Protein AF-A0A3A4KI58-F1 (afdb_monomer_lite)

InterPro domains:
  IPR056923 Minor tail protein gp31, C-terminal [PF24243] (227-252)

Structure (mmCIF, N/CA/C/O backbone):
data_AF-A0A3A4KI58-F1
#
_entry.id   AF-A0A3A4KI58-F1
#
loop_
_atom_site.group_PDB
_atom_site.id
_atom_site.type_symbol
_atom_site.label_atom_id
_atom_site.label_alt_id
_atom_site.label_comp_id
_atom_site.label_asym_id
_atom_site.label_entity_id
_atom_site.label_seq_id
_atom_site.pdbx_PDB_ins_code
_atom_site.Cartn_x
_atom_site.Cartn_y
_atom_site.Cartn_z
_atom_site.occupancy
_atom_site.B_iso_or_equiv
_atom_site.auth_seq_id
_atom_site.auth_comp_id
_atom_site.auth_asym_id
_atom_site.auth_atom_id
_atom_site.pdbx_PDB_model_num
ATOM 1 N N . MET A 1 1 ? 49.803 35.111 -156.502 1.00 39.62 1 MET A N 1
ATOM 2 C CA . MET A 1 1 ? 49.013 36.324 -156.813 1.00 39.62 1 MET A CA 1
ATOM 3 C C . MET A 1 1 ? 49.911 37.541 -156.649 1.00 39.62 1 MET A C 1
ATOM 5 O O . MET A 1 1 ? 50.853 37.465 -155.877 1.00 39.62 1 MET A O 1
ATOM 9 N N . ALA A 1 2 ? 49.707 38.564 -157.480 1.00 41.09 2 ALA A N 1
ATOM 10 C CA . ALA A 1 2 ? 50.659 39.630 -157.798 1.00 41.09 2 ALA A CA 1
ATOM 11 C C . ALA A 1 2 ? 51.331 40.288 -156.576 1.00 41.09 2 ALA A C 1
ATOM 13 O O . ALA A 1 2 ? 50.646 40.863 -155.738 1.00 41.09 2 ALA A O 1
ATOM 14 N N . GLY A 1 3 ? 52.672 40.257 -156.526 1.00 46.44 3 GLY A N 1
ATOM 15 C CA . GLY A 1 3 ? 53.450 41.035 -155.559 1.00 46.44 3 GLY A CA 1
ATOM 16 C C . GLY A 1 3 ? 53.067 42.512 -155.635 1.00 46.44 3 GLY A C 1
ATOM 17 O O . GLY A 1 3 ? 53.017 43.095 -156.725 1.00 46.44 3 GLY A O 1
ATOM 18 N N . VAL A 1 4 ? 52.728 43.079 -154.484 1.00 48.94 4 VAL A N 1
ATOM 19 C CA . VAL A 1 4 ? 52.300 44.469 -154.342 1.00 48.94 4 VAL A CA 1
ATOM 20 C C . VAL A 1 4 ? 53.468 45.361 -154.787 1.00 48.94 4 VAL A C 1
ATOM 22 O O . VAL A 1 4 ? 54.611 45.160 -154.379 1.00 48.94 4 VAL A O 1
ATOM 25 N N . ARG A 1 5 ? 53.199 46.252 -155.746 1.00 51.31 5 ARG A N 1
ATOM 26 C CA . ARG A 1 5 ? 54.166 47.169 -156.372 1.00 51.31 5 ARG A CA 1
ATOM 27 C C . ARG A 1 5 ? 54.747 48.080 -155.278 1.00 51.31 5 ARG A C 1
ATOM 29 O O . ARG A 1 5 ? 53.964 48.610 -154.500 1.00 51.31 5 ARG A O 1
ATOM 36 N N . GLY A 1 6 ? 56.072 48.232 -155.209 1.00 56.66 6 GLY A N 1
ATOM 37 C CA . GLY A 1 6 ? 56.708 49.146 -154.252 1.00 56.66 6 GLY A CA 1
ATOM 38 C C . GLY A 1 6 ? 56.238 50.591 -154.448 1.00 56.66 6 GLY A C 1
ATOM 39 O O . GLY A 1 6 ? 55.857 50.968 -155.562 1.00 56.66 6 GLY A O 1
ATOM 40 N N . ASP A 1 7 ? 56.250 51.372 -153.365 1.00 55.91 7 ASP A N 1
ATOM 41 C CA . ASP A 1 7 ? 55.816 52.773 -153.340 1.00 55.91 7 ASP A CA 1
ATOM 42 C C . ASP A 1 7 ? 56.498 53.606 -154.446 1.00 55.91 7 ASP A C 1
ATOM 44 O O . ASP A 1 7 ? 57.683 53.430 -154.751 1.00 55.91 7 ASP A O 1
ATOM 48 N N . ILE A 1 8 ? 55.737 54.512 -155.072 1.00 53.19 8 ILE A N 1
ATOM 49 C CA . ILE A 1 8 ? 56.243 55.435 -156.100 1.00 53.19 8 ILE A CA 1
ATOM 50 C C . ILE A 1 8 ? 57.009 56.560 -155.398 1.00 53.19 8 ILE A C 1
ATOM 52 O O . ILE A 1 8 ? 56.419 57.357 -154.667 1.00 53.19 8 ILE A O 1
ATOM 56 N N . GLY A 1 9 ? 58.322 56.642 -155.632 1.00 56.16 9 GLY A N 1
ATOM 57 C CA . GLY A 1 9 ? 59.137 57.768 -155.175 1.00 56.16 9 GLY A CA 1
ATOM 58 C C . GLY A 1 9 ? 58.855 59.050 -155.980 1.00 56.16 9 GLY A C 1
ATOM 59 O O . GLY A 1 9 ? 58.365 58.978 -157.108 1.00 56.16 9 GLY A O 1
ATOM 60 N N . PRO A 1 10 ? 59.220 60.244 -155.475 1.00 52.09 10 PRO A N 1
ATOM 61 C CA . PRO A 1 10 ? 58.874 61.538 -156.086 1.00 52.09 10 PRO A CA 1
ATOM 62 C C . PRO A 1 10 ? 59.438 61.774 -157.503 1.00 52.09 10 PRO A C 1
ATOM 64 O O . PRO A 1 10 ? 59.060 62.744 -158.152 1.00 52.09 10 PRO A O 1
ATOM 67 N N . LYS A 1 11 ? 60.332 60.903 -157.994 1.00 57.41 11 LYS A N 1
ATOM 68 C CA . LYS A 1 11 ? 60.907 60.938 -159.351 1.00 57.41 11 LYS A CA 1
ATOM 69 C C . LYS A 1 11 ? 60.304 59.912 -160.324 1.00 57.41 11 LYS A C 1
ATOM 71 O O . LYS A 1 11 ? 60.752 59.845 -161.460 1.00 57.41 11 LYS A O 1
ATOM 76 N N . GLY A 1 12 ? 59.298 59.134 -159.916 1.00 59.44 12 GLY A N 1
ATOM 77 C CA . GLY A 1 12 ? 58.629 58.163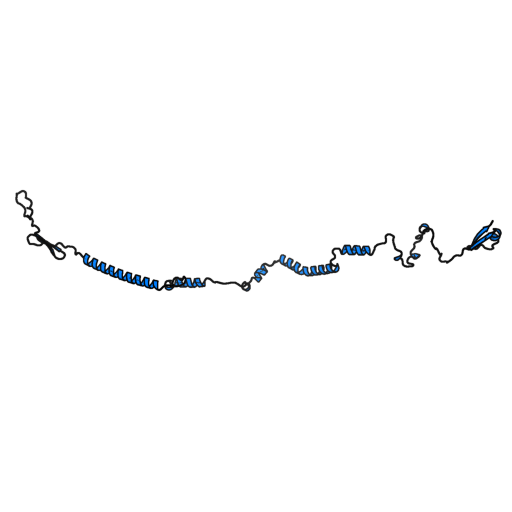 -160.792 1.00 59.44 12 GLY A CA 1
ATOM 78 C C . GLY A 1 12 ? 59.302 56.789 -160.900 1.00 59.44 12 GLY A C 1
ATOM 79 O O . GLY A 1 12 ? 58.735 55.902 -161.533 1.00 59.44 12 GLY A O 1
ATOM 80 N N . ASP A 1 13 ? 60.441 56.565 -160.240 1.00 54.12 13 ASP A N 1
ATOM 81 C CA . ASP A 1 13 ? 61.020 55.226 -160.104 1.00 54.12 13 ASP A CA 1
ATOM 82 C C . ASP A 1 13 ? 60.219 54.421 -159.064 1.00 54.12 13 ASP A C 1
ATOM 84 O O . ASP A 1 13 ? 60.075 54.829 -157.907 1.00 54.12 13 ASP A O 1
ATOM 88 N N . THR A 1 14 ? 59.670 53.273 -159.468 1.00 56.78 14 THR A N 1
ATOM 89 C CA . THR A 1 14 ? 59.063 52.301 -158.544 1.00 56.78 14 THR A CA 1
ATOM 90 C C . THR A 1 14 ? 60.150 51.532 -157.800 1.00 56.78 14 THR A C 1
ATOM 92 O O . THR A 1 14 ? 61.031 50.954 -158.440 1.00 56.78 14 THR A O 1
ATOM 95 N N . GLY A 1 15 ? 60.059 51.467 -156.467 1.00 53.91 15 GLY A N 1
ATOM 96 C CA . GLY A 1 15 ? 60.921 50.601 -155.656 1.00 53.91 15 GLY A CA 1
ATOM 97 C C . GLY A 1 15 ? 60.783 49.111 -156.028 1.00 53.91 15 GLY A C 1
ATOM 98 O O . GLY A 1 15 ? 59.766 48.713 -156.612 1.00 53.91 15 GLY A O 1
ATOM 99 N N . PRO A 1 16 ? 61.786 48.267 -155.715 1.00 60.09 16 PRO A N 1
ATOM 100 C CA . PRO A 1 16 ? 61.754 46.844 -156.048 1.00 60.09 16 PRO A CA 1
ATOM 101 C C . PRO A 1 16 ? 60.511 46.153 -155.462 1.00 60.09 16 PRO A C 1
ATOM 103 O O . PRO A 1 16 ? 60.064 46.451 -154.357 1.00 60.09 16 PRO A O 1
ATOM 106 N N . LYS A 1 17 ? 59.927 45.232 -156.234 1.00 61.28 17 LYS A N 1
ATOM 107 C CA . LYS A 1 17 ? 58.720 44.471 -155.875 1.00 61.28 17 LYS A CA 1
ATOM 108 C C . LYS A 1 17 ? 59.053 43.477 -154.751 1.00 61.28 17 LYS A C 1
ATOM 110 O O . LYS A 1 17 ? 60.011 42.730 -154.897 1.00 61.28 17 LYS A O 1
ATOM 115 N N . GLY A 1 18 ? 58.281 43.452 -153.661 1.00 60.34 18 GLY A N 1
ATOM 116 C CA . GLY A 1 18 ? 58.505 42.517 -152.547 1.00 60.34 18 GLY A CA 1
ATOM 117 C C . GLY A 1 18 ? 58.159 41.066 -152.909 1.00 60.34 18 GLY A C 1
ATOM 118 O O . GLY A 1 18 ? 57.134 40.811 -153.553 1.00 60.34 18 GLY A O 1
ATOM 119 N N . ASP A 1 19 ? 58.996 40.113 -152.496 1.00 66.06 19 ASP A N 1
ATOM 120 C CA . ASP A 1 19 ? 58.801 38.689 -152.785 1.00 66.06 19 ASP A CA 1
ATOM 121 C C . ASP A 1 19 ? 57.617 38.092 -151.992 1.00 66.06 19 ASP A C 1
ATOM 123 O O . ASP A 1 19 ? 57.413 38.390 -150.817 1.00 66.06 19 ASP A O 1
ATOM 127 N N . SER A 1 20 ? 56.800 37.243 -152.629 1.00 71.44 20 SER A N 1
ATOM 128 C CA . SER A 1 20 ? 55.590 36.642 -152.030 1.00 71.44 20 SER A CA 1
ATOM 129 C C . SER A 1 20 ? 55.826 35.189 -151.597 1.00 71.44 20 SER A C 1
ATOM 131 O O . SER A 1 20 ? 56.460 34.431 -152.330 1.00 71.44 20 SER A O 1
ATOM 133 N N . VAL A 1 21 ? 55.261 34.765 -150.459 1.00 75.69 21 VAL A N 1
ATOM 134 C CA . VAL A 1 21 ? 55.294 33.358 -150.007 1.00 75.69 21 VAL A CA 1
ATOM 135 C C . VAL A 1 21 ? 54.574 32.454 -151.014 1.00 75.69 21 VAL A C 1
ATOM 137 O O . VAL A 1 21 ? 53.413 32.688 -151.351 1.00 75.69 21 VAL A O 1
ATOM 140 N N . THR A 1 22 ? 55.262 31.420 -151.495 1.00 81.19 22 THR A N 1
ATOM 141 C CA . THR A 1 22 ? 54.803 30.463 -152.511 1.00 81.19 22 THR A CA 1
ATOM 142 C C . THR A 1 22 ? 54.434 29.084 -151.956 1.00 81.19 22 THR A C 1
ATOM 144 O O . THR A 1 22 ? 53.725 28.353 -152.644 1.00 81.19 22 THR A O 1
ATOM 147 N N . ALA A 1 23 ? 54.841 28.721 -150.732 1.00 81.44 23 ALA A N 1
ATOM 148 C CA . ALA A 1 23 ? 54.400 27.491 -150.058 1.00 81.44 23 ALA A CA 1
ATOM 149 C C . ALA A 1 23 ? 54.492 27.600 -148.526 1.00 81.44 23 ALA A C 1
ATOM 151 O O . ALA A 1 23 ? 55.309 28.355 -148.005 1.00 81.44 23 ALA A O 1
ATOM 152 N N . ALA A 1 24 ? 53.681 26.817 -147.809 1.00 84.31 24 ALA A N 1
ATOM 153 C CA . ALA A 1 24 ? 53.775 26.620 -146.363 1.00 84.31 24 ALA A CA 1
ATOM 154 C C . ALA A 1 24 ? 53.682 25.122 -146.050 1.00 84.31 24 ALA A C 1
ATOM 156 O O . ALA A 1 24 ? 52.749 24.457 -146.506 1.00 84.31 24 ALA A O 1
ATOM 157 N N . ARG A 1 25 ? 54.632 24.581 -145.282 1.00 84.31 25 ARG A N 1
ATOM 158 C CA . ARG A 1 25 ? 54.660 23.160 -144.899 1.00 84.31 25 ARG A CA 1
ATOM 159 C C . ARG A 1 25 ? 55.102 22.982 -143.456 1.00 84.31 25 ARG A C 1
ATOM 161 O O . ARG A 1 25 ? 55.938 23.728 -142.954 1.00 84.31 25 ARG A O 1
ATOM 168 N N . ARG A 1 26 ? 54.578 21.950 -142.799 1.00 79.94 26 ARG A N 1
ATOM 169 C CA . ARG A 1 26 ? 55.084 21.515 -141.496 1.00 79.94 26 ARG A CA 1
ATOM 170 C C . ARG A 1 26 ? 56.251 20.551 -141.701 1.00 79.94 26 ARG A C 1
ATOM 172 O O . ARG A 1 26 ? 56.125 19.602 -142.469 1.00 79.94 26 ARG A O 1
ATOM 179 N N . ASN A 1 27 ? 57.356 20.791 -141.005 1.00 72.75 27 ASN A N 1
ATOM 180 C CA . ASN A 1 27 ? 58.529 19.927 -140.975 1.00 72.75 27 ASN A CA 1
ATOM 181 C C . ASN A 1 27 ? 58.912 19.663 -139.511 1.00 72.75 27 ASN A C 1
ATOM 183 O O . ASN A 1 27 ? 59.524 20.503 -138.847 1.00 72.75 27 ASN A O 1
ATOM 187 N N . GLY A 1 28 ? 58.463 18.520 -138.987 1.00 78.00 28 GLY A N 1
ATOM 188 C CA . GLY A 1 28 ? 58.617 18.161 -137.577 1.00 78.00 28 GLY A CA 1
ATOM 189 C C . GLY A 1 28 ? 57.972 19.180 -136.628 1.00 78.00 28 GLY A C 1
ATOM 190 O O . GLY A 1 28 ? 56.776 19.486 -136.725 1.00 78.00 28 GLY A O 1
ATOM 191 N N . SER A 1 29 ? 58.784 19.709 -135.713 1.00 77.12 29 SER A N 1
ATOM 192 C CA . SER A 1 29 ? 58.416 20.748 -134.745 1.00 77.12 29 SER A CA 1
ATOM 193 C C . SER A 1 29 ? 58.403 22.160 -135.335 1.00 77.12 29 SER A C 1
ATOM 195 O O . SER A 1 29 ? 58.214 23.118 -134.599 1.00 77.12 29 SER A O 1
ATOM 197 N N . THR A 1 30 ? 58.574 22.329 -136.648 1.00 80.38 30 THR A N 1
ATOM 198 C CA . THR A 1 30 ? 58.612 23.657 -137.272 1.00 80.38 30 THR A CA 1
ATOM 199 C C . THR A 1 30 ? 57.598 23.802 -138.400 1.00 80.38 30 THR A C 1
ATOM 201 O O . THR A 1 30 ? 57.203 22.828 -139.049 1.00 80.38 30 THR A O 1
ATOM 204 N N . LEU A 1 31 ? 57.169 25.036 -138.641 1.00 84.88 31 LEU A N 1
ATOM 205 C CA . LEU A 1 31 ? 56.444 25.436 -139.838 1.00 84.88 31 LEU A CA 1
ATOM 206 C C . LEU A 1 31 ? 57.389 26.261 -140.720 1.00 84.88 31 LEU A C 1
ATOM 208 O O . LEU A 1 31 ? 57.968 27.244 -140.261 1.00 84.88 31 LEU A O 1
ATOM 212 N N . VAL A 1 32 ? 57.554 25.860 -141.978 1.00 87.75 32 VAL A N 1
ATOM 213 C CA . VAL A 1 32 ? 58.447 26.513 -142.944 1.00 87.75 32 VAL A CA 1
ATOM 214 C C . VAL A 1 32 ? 57.616 27.143 -144.052 1.00 87.75 32 VAL A C 1
ATOM 216 O O . VAL A 1 32 ? 56.716 26.497 -144.597 1.00 87.75 32 VAL A O 1
ATOM 219 N N . PHE A 1 33 ? 57.939 28.387 -144.398 1.00 86.44 33 PHE A N 1
ATOM 220 C CA . PHE A 1 33 ? 57.348 29.117 -145.515 1.00 86.44 33 PHE A CA 1
ATOM 221 C C . PHE A 1 33 ? 58.403 29.327 -146.602 1.00 86.44 33 PHE A C 1
ATOM 223 O O . PHE A 1 33 ? 59.521 29.716 -146.287 1.00 86.44 33 PHE A O 1
ATOM 230 N N . THR A 1 34 ? 58.065 29.102 -147.867 1.00 83.75 34 THR A N 1
ATOM 231 C CA . THR A 1 34 ? 58.988 29.269 -149.004 1.00 83.75 34 THR A CA 1
ATOM 232 C C . THR A 1 34 ? 58.650 30.546 -149.762 1.00 83.75 34 THR A C 1
ATOM 234 O O . THR A 1 34 ? 57.476 30.802 -150.018 1.00 83.75 34 THR A O 1
ATOM 237 N N . VAL A 1 35 ? 59.654 31.332 -150.155 1.00 84.19 35 VAL A N 1
ATOM 238 C CA . VAL A 1 35 ? 59.531 32.556 -150.965 1.00 84.19 35 VAL A CA 1
ATOM 239 C C . VAL A 1 35 ? 60.567 32.500 -152.093 1.00 84.19 35 VAL A C 1
ATOM 241 O O . VAL A 1 35 ? 61.729 32.208 -151.837 1.00 84.19 35 VAL A O 1
ATOM 244 N N . ALA A 1 36 ? 60.163 32.747 -153.346 1.00 76.06 36 ALA A N 1
ATOM 245 C CA . ALA A 1 36 ? 61.059 32.745 -154.520 1.00 76.06 36 ALA A CA 1
ATOM 246 C C . ALA A 1 36 ? 62.003 31.516 -154.598 1.00 76.06 36 ALA A C 1
ATOM 248 O O . ALA A 1 36 ? 63.187 31.636 -154.896 1.00 76.06 36 ALA A O 1
ATOM 249 N N . ALA A 1 37 ? 61.458 30.327 -154.307 1.00 76.38 37 ALA A N 1
ATOM 250 C CA . ALA A 1 37 ? 62.164 29.038 -154.240 1.00 76.38 37 ALA A CA 1
ATOM 251 C C . ALA A 1 37 ? 63.211 28.892 -153.113 1.00 76.38 37 ALA A C 1
ATOM 253 O O . ALA A 1 37 ? 63.946 27.906 -153.094 1.00 76.38 37 ALA A O 1
ATOM 254 N N . THR A 1 38 ? 63.227 29.808 -152.142 1.00 79.94 38 THR A N 1
ATOM 255 C CA . THR A 1 38 ? 64.081 29.740 -150.949 1.00 79.94 38 THR A CA 1
ATOM 256 C C . THR A 1 38 ? 63.218 29.610 -149.695 1.00 79.94 38 THR A C 1
ATOM 258 O O . THR A 1 38 ? 62.222 30.318 -149.542 1.00 79.94 38 THR A O 1
ATOM 261 N N . ASP A 1 39 ? 63.564 28.696 -148.791 1.00 85.12 39 ASP A N 1
ATOM 262 C CA . ASP A 1 39 ? 62.848 28.546 -147.522 1.00 85.12 39 ASP A CA 1
ATOM 263 C C . ASP A 1 39 ? 63.225 29.678 -146.554 1.00 85.12 39 ASP A C 1
ATOM 265 O O . ASP A 1 39 ? 64.403 29.965 -146.337 1.00 85.12 39 ASP A O 1
ATOM 269 N N . LEU A 1 40 ? 62.214 30.316 -145.963 1.00 84.19 40 LEU A N 1
ATOM 270 C CA . LEU A 1 40 ? 62.383 31.238 -144.846 1.00 84.19 40 LEU A CA 1
ATOM 271 C C . LEU A 1 40 ? 62.778 30.468 -143.585 1.00 84.19 40 LEU A C 1
ATOM 273 O O . LEU A 1 40 ? 62.547 29.262 -143.469 1.00 84.19 40 LEU A O 1
ATOM 277 N N . THR A 1 41 ? 63.328 31.189 -142.608 1.00 87.00 41 THR A N 1
ATOM 278 C CA . THR A 1 41 ? 63.673 30.622 -141.303 1.00 87.00 41 THR A CA 1
ATOM 279 C C . THR A 1 41 ? 62.462 29.910 -140.690 1.00 87.00 41 THR A C 1
ATOM 281 O O . THR A 1 41 ? 61.432 30.559 -140.480 1.00 87.00 41 THR A O 1
ATOM 284 N N . PRO A 1 42 ? 62.570 28.598 -140.409 1.00 83.31 42 PRO A N 1
ATOM 285 C CA . PRO A 1 42 ? 61.492 27.819 -139.819 1.00 83.31 42 PRO A CA 1
ATOM 286 C C . PRO A 1 42 ? 60.987 28.442 -138.518 1.00 83.31 42 PRO A C 1
ATOM 288 O O . PRO A 1 42 ? 61.775 28.794 -137.640 1.00 83.31 42 PRO A O 1
ATOM 291 N N . ILE A 1 43 ? 59.669 28.542 -138.372 1.00 80.50 43 ILE A N 1
ATOM 292 C CA . ILE A 1 43 ? 59.037 28.958 -137.121 1.00 80.50 43 ILE A CA 1
ATOM 293 C C . ILE A 1 43 ? 58.852 27.708 -136.266 1.00 80.50 43 ILE A C 1
ATOM 295 O O . ILE A 1 43 ? 58.117 26.801 -136.662 1.00 80.50 43 ILE A O 1
ATOM 299 N N . SER A 1 44 ? 59.494 27.647 -135.098 1.00 78.88 44 SER A N 1
ATOM 300 C CA . SER A 1 44 ? 59.222 26.583 -134.126 1.00 78.88 44 SER A CA 1
ATOM 301 C C . SER A 1 44 ? 57.772 26.640 -133.666 1.00 78.88 44 SER A C 1
ATOM 303 O O . SER A 1 44 ? 57.301 27.652 -133.149 1.00 78.88 44 SER A O 1
ATOM 305 N N . LEU A 1 45 ? 57.075 25.526 -133.839 1.00 66.75 45 LEU A N 1
ATOM 306 C CA . LEU A 1 45 ? 55.802 25.254 -133.202 1.00 66.75 45 LEU A CA 1
ATOM 307 C C . LEU A 1 45 ? 56.097 24.601 -131.848 1.00 66.75 45 LEU A C 1
ATOM 309 O O . LEU A 1 45 ? 56.952 23.713 -131.791 1.00 66.75 45 LEU A O 1
ATOM 313 N N . PRO A 1 46 ? 55.409 24.994 -130.765 1.00 67.38 46 PRO A N 1
ATOM 314 C CA . PRO A 1 46 ? 55.538 24.281 -129.505 1.00 67.38 46 PRO A CA 1
ATOM 315 C C . PRO A 1 46 ? 55.178 22.803 -129.717 1.00 67.38 46 PRO A C 1
ATOM 317 O O . PRO A 1 46 ? 54.182 22.478 -130.374 1.00 67.38 46 PRO A O 1
ATOM 320 N N . GLU A 1 47 ? 56.023 21.912 -129.200 1.00 65.38 47 GLU A N 1
ATOM 321 C CA . GLU A 1 47 ? 55.765 20.477 -129.179 1.00 65.38 47 GLU A CA 1
ATOM 322 C C . GLU A 1 47 ? 54.470 20.232 -128.399 1.00 65.38 47 GLU A C 1
ATOM 324 O O . GLU A 1 47 ? 54.269 20.753 -127.302 1.00 65.38 47 GLU A O 1
ATOM 329 N N . VAL A 1 48 ? 53.523 19.514 -129.002 1.00 60.16 48 VAL A N 1
ATOM 330 C CA . VAL A 1 48 ? 52.231 19.251 -128.367 1.00 60.16 48 VAL A CA 1
ATOM 331 C C . VAL A 1 48 ? 52.409 18.059 -127.418 1.00 60.16 48 VAL A C 1
ATOM 333 O O . VAL A 1 48 ? 51.976 16.951 -127.722 1.00 60.16 48 VAL A O 1
ATOM 336 N N . ASP A 1 49 ? 53.044 18.288 -126.265 1.00 59.00 49 ASP A N 1
ATOM 337 C CA . ASP A 1 49 ? 53.276 17.303 -125.184 1.00 59.00 49 ASP A CA 1
ATOM 338 C C . ASP A 1 49 ? 51.979 16.710 -124.580 1.00 59.00 49 ASP A C 1
ATOM 340 O O . ASP A 1 49 ? 51.998 15.801 -123.745 1.00 59.00 49 ASP A O 1
ATOM 344 N N . SER A 1 50 ? 50.807 17.196 -124.996 1.00 61.81 50 SER A N 1
ATOM 345 C CA . SER A 1 50 ? 49.527 16.871 -124.365 1.00 61.81 50 SER A CA 1
ATOM 346 C C . SER A 1 50 ? 49.039 15.440 -124.614 1.00 61.81 50 SER A C 1
ATOM 348 O O . SER A 1 50 ? 48.341 14.895 -123.765 1.00 61.81 50 SER A O 1
ATOM 350 N N . LEU A 1 51 ? 49.412 14.775 -125.714 1.00 65.00 51 LEU A N 1
ATOM 351 C CA . LEU A 1 51 ? 48.943 13.404 -125.985 1.00 65.00 51 LEU A CA 1
ATOM 352 C C . LEU A 1 51 ? 49.654 12.339 -125.135 1.00 65.00 51 LEU A C 1
ATOM 354 O O . LEU A 1 51 ? 49.041 11.326 -124.797 1.00 65.00 51 LEU A O 1
ATOM 358 N N . ALA A 1 52 ? 50.927 12.549 -124.792 1.00 69.25 52 ALA A N 1
ATOM 359 C CA . ALA A 1 52 ? 51.660 11.662 -123.890 1.00 69.25 52 ALA A CA 1
ATOM 360 C C . ALA A 1 52 ? 51.224 11.887 -122.434 1.00 69.25 52 ALA A C 1
ATOM 362 O O . ALA A 1 52 ? 50.836 10.931 -121.765 1.00 69.25 52 ALA A O 1
ATOM 363 N N . GLY A 1 53 ? 51.143 13.151 -121.998 1.00 74.00 53 GLY A N 1
ATOM 364 C CA . GLY A 1 53 ? 50.715 13.492 -120.637 1.00 74.00 53 GLY A CA 1
ATOM 365 C C . GLY A 1 53 ? 49.294 13.025 -120.300 1.00 74.00 53 GLY A C 1
ATOM 366 O O . GLY A 1 53 ? 49.060 12.489 -119.219 1.00 74.00 53 GLY A O 1
ATOM 367 N N . TRP A 1 54 ? 48.342 13.137 -121.235 1.00 77.56 54 TRP A N 1
ATOM 368 C CA . TRP A 1 54 ? 46.984 12.615 -121.022 1.00 77.56 54 TRP A CA 1
ATOM 369 C C . TRP A 1 54 ? 46.945 11.090 -120.900 1.00 77.56 54 TRP A C 1
ATOM 371 O O . TRP A 1 54 ? 46.145 10.557 -120.128 1.00 77.56 54 TRP A O 1
ATOM 381 N N . ARG A 1 55 ? 47.812 10.379 -121.632 1.00 80.31 55 ARG A N 1
ATOM 382 C CA . ARG A 1 55 ? 47.909 8.918 -121.552 1.00 80.31 55 ARG A CA 1
ATOM 383 C C . ARG A 1 55 ? 48.455 8.481 -120.196 1.00 80.31 55 ARG A C 1
ATOM 385 O O . ARG A 1 55 ? 47.861 7.613 -119.562 1.00 80.31 55 ARG A O 1
ATOM 392 N N . ASP A 1 56 ? 49.514 9.130 -119.723 1.00 85.75 56 ASP A N 1
ATOM 393 C CA . ASP A 1 56 ? 50.114 8.840 -118.417 1.00 85.75 56 ASP A CA 1
ATOM 394 C C . ASP A 1 56 ? 49.146 9.164 -117.272 1.00 85.75 56 ASP A C 1
ATOM 396 O O . ASP A 1 56 ? 49.004 8.393 -116.318 1.00 85.75 56 ASP A O 1
ATOM 400 N N . GLN A 1 57 ? 48.402 10.265 -117.393 1.00 84.69 57 GLN A N 1
ATOM 401 C CA . GLN A 1 57 ? 47.393 10.640 -116.409 1.00 84.69 57 GLN A CA 1
ATOM 402 C C . GLN A 1 57 ? 46.223 9.646 -116.371 1.00 84.69 57 GLN A C 1
ATOM 404 O O . GLN A 1 57 ? 45.797 9.259 -115.281 1.00 84.69 57 GLN A O 1
ATOM 409 N N . ALA A 1 58 ? 45.756 9.157 -117.524 1.00 85.19 58 ALA A N 1
ATOM 410 C CA . ALA A 1 58 ? 44.742 8.104 -117.583 1.00 85.19 58 ALA A CA 1
ATOM 411 C C . ALA A 1 58 ? 45.236 6.791 -116.941 1.00 85.19 58 ALA A C 1
ATOM 413 O O . ALA A 1 58 ? 44.497 6.159 -116.178 1.00 85.19 58 ALA A O 1
ATOM 414 N N . GLN A 1 59 ? 46.498 6.414 -117.177 1.00 89.56 59 GLN A N 1
ATOM 415 C CA . GLN A 1 59 ? 47.114 5.224 -116.581 1.00 89.56 59 GLN A CA 1
ATOM 416 C C . GLN A 1 59 ? 47.226 5.341 -115.049 1.00 89.56 59 GLN A C 1
ATOM 418 O O . GLN A 1 59 ? 46.922 4.391 -114.314 1.00 89.56 59 GLN A O 1
ATOM 423 N N . ASN A 1 60 ? 47.604 6.522 -114.550 1.00 89.50 60 ASN A N 1
ATOM 424 C CA . ASN A 1 60 ? 47.654 6.819 -113.118 1.00 89.50 60 ASN A CA 1
ATOM 425 C C . ASN A 1 60 ? 46.264 6.763 -112.474 1.00 89.50 60 ASN A C 1
ATOM 427 O O . ASN A 1 60 ? 46.101 6.150 -111.416 1.00 89.50 60 ASN A O 1
ATOM 431 N N . SER A 1 61 ? 45.247 7.338 -113.120 1.00 89.31 61 SER A N 1
ATOM 432 C CA . SER A 1 61 ? 43.863 7.272 -112.638 1.00 89.31 61 SER A CA 1
ATOM 433 C C . SER A 1 61 ? 43.345 5.832 -112.561 1.00 89.31 61 SER A C 1
ATOM 435 O O . SER A 1 61 ? 42.754 5.461 -111.546 1.00 89.31 61 SER A O 1
ATOM 437 N N . ALA A 1 62 ? 43.620 4.997 -113.569 1.00 89.44 62 ALA A N 1
ATOM 438 C CA . ALA A 1 62 ? 43.245 3.580 -113.553 1.00 89.44 62 ALA A CA 1
ATOM 439 C C . ALA A 1 62 ? 43.949 2.804 -112.423 1.00 89.44 62 ALA A C 1
ATOM 441 O O . ALA A 1 62 ? 43.319 2.021 -111.708 1.00 89.44 62 ALA A O 1
ATOM 442 N N . THR A 1 63 ? 45.239 3.073 -112.207 1.00 93.31 63 THR A N 1
ATOM 443 C CA . THR A 1 63 ? 46.025 2.451 -111.129 1.00 93.31 63 THR A CA 1
ATOM 444 C C . THR A 1 63 ? 45.495 2.837 -109.746 1.00 93.31 63 THR A C 1
ATOM 446 O O . THR A 1 63 ? 45.376 1.985 -108.861 1.00 93.31 63 THR A O 1
ATOM 449 N N . ASN A 1 64 ? 45.140 4.108 -109.551 1.00 88.62 64 ASN A N 1
ATOM 450 C CA . ASN A 1 64 ? 44.570 4.588 -108.293 1.00 88.62 64 ASN A CA 1
ATOM 451 C C . ASN A 1 64 ? 43.184 3.985 -108.036 1.00 88.62 64 ASN A C 1
ATOM 453 O O . ASN A 1 64 ? 42.930 3.521 -106.926 1.00 88.62 64 ASN A O 1
ATOM 457 N N . ALA A 1 65 ? 42.330 3.897 -109.060 1.00 88.94 65 ALA A N 1
ATOM 458 C CA . ALA A 1 65 ? 41.025 3.248 -108.946 1.00 88.94 65 ALA A CA 1
ATOM 459 C C . ALA A 1 65 ? 41.145 1.766 -108.538 1.00 88.94 65 ALA A C 1
ATOM 461 O O . ALA A 1 65 ? 40.410 1.308 -107.663 1.00 88.94 65 ALA A O 1
ATOM 462 N N . ALA A 1 66 ? 42.112 1.030 -109.098 1.00 89.62 66 ALA A N 1
ATOM 463 C CA . ALA A 1 66 ? 42.363 -0.368 -108.736 1.00 89.62 66 ALA A CA 1
ATOM 464 C C . ALA A 1 66 ? 42.838 -0.535 -107.277 1.00 89.62 66 ALA A C 1
ATOM 466 O O . ALA A 1 66 ? 42.394 -1.451 -106.575 1.00 89.62 66 ALA A O 1
ATOM 467 N N . LYS A 1 67 ? 43.702 0.370 -106.791 1.00 86.00 67 LYS A N 1
ATOM 468 C CA . LYS A 1 67 ? 44.117 0.399 -105.377 1.00 86.00 67 LYS A CA 1
ATOM 469 C C . LYS A 1 67 ? 42.931 0.687 -104.460 1.00 86.00 67 LYS A C 1
ATOM 471 O O . LYS A 1 67 ? 42.695 -0.080 -103.531 1.00 86.00 67 LYS A O 1
ATOM 476 N N . SER A 1 68 ? 42.134 1.710 -104.771 1.00 84.19 68 SER A N 1
ATOM 477 C CA . SER A 1 68 ? 40.936 2.045 -103.994 1.00 84.19 68 SER A CA 1
ATOM 478 C C . SER A 1 68 ? 39.921 0.902 -103.955 1.00 84.19 68 SER A C 1
ATOM 480 O O . SER A 1 68 ? 39.363 0.631 -102.897 1.00 84.19 68 SER A O 1
ATOM 482 N N . ALA A 1 69 ? 39.718 0.181 -105.062 1.00 82.50 69 ALA A N 1
ATOM 483 C CA . ALA A 1 69 ? 38.851 -0.998 -105.089 1.00 82.50 69 ALA A CA 1
ATOM 484 C C . ALA A 1 69 ? 39.387 -2.136 -104.200 1.00 82.50 69 ALA A C 1
ATOM 486 O O . ALA A 1 69 ? 38.623 -2.783 -103.483 1.00 82.50 69 ALA A O 1
ATOM 487 N N . THR A 1 70 ? 40.706 -2.351 -104.199 1.00 84.06 70 THR A N 1
ATOM 488 C CA . THR A 1 70 ? 41.363 -3.347 -103.338 1.00 84.06 70 THR A CA 1
ATOM 489 C C . THR A 1 70 ? 41.220 -2.989 -101.859 1.00 84.06 70 THR A C 1
ATOM 491 O O . THR A 1 70 ? 40.912 -3.854 -101.039 1.00 84.06 70 THR A O 1
ATOM 494 N N . ASP A 1 71 ? 41.406 -1.718 -101.508 1.00 75.75 71 ASP A N 1
ATOM 495 C CA . ASP A 1 71 ? 41.281 -1.253 -100.127 1.00 75.75 71 ASP A CA 1
ATOM 496 C C . ASP A 1 71 ? 39.825 -1.280 -99.652 1.00 75.75 71 ASP A C 1
ATOM 498 O O . ASP A 1 71 ? 39.556 -1.770 -98.556 1.00 75.75 71 ASP A O 1
ATOM 502 N N . ALA A 1 72 ? 38.872 -0.883 -100.500 1.00 73.88 72 ALA A N 1
ATOM 503 C CA . ALA A 1 72 ? 37.446 -1.015 -100.211 1.00 73.88 72 ALA A CA 1
ATOM 504 C C . ALA A 1 72 ? 37.048 -2.481 -99.978 1.00 73.88 72 ALA A C 1
ATOM 506 O O . ALA A 1 72 ? 36.323 -2.776 -99.027 1.00 73.88 72 ALA A O 1
ATOM 507 N N . LYS A 1 73 ? 37.576 -3.416 -100.783 1.00 75.31 73 LYS A N 1
ATOM 508 C CA . LYS A 1 73 ? 37.356 -4.851 -100.573 1.00 75.31 73 LYS A CA 1
ATOM 509 C C . LYS A 1 73 ? 37.936 -5.334 -99.242 1.00 75.31 73 LYS A C 1
ATOM 511 O O . LYS A 1 73 ? 37.235 -6.021 -98.507 1.00 75.31 73 LYS A O 1
ATOM 516 N N . LYS A 1 74 ? 39.163 -4.936 -98.885 1.00 72.19 74 LYS A N 1
ATOM 517 C CA . LYS A 1 74 ? 39.753 -5.265 -97.571 1.00 72.19 74 LYS A CA 1
ATOM 518 C C . LYS A 1 74 ? 38.901 -4.742 -96.415 1.00 72.19 74 LYS A C 1
ATOM 520 O O . LYS A 1 74 ? 38.745 -5.434 -95.413 1.00 72.19 74 LYS A O 1
ATOM 525 N N . TRP A 1 75 ? 38.364 -3.529 -96.540 1.00 70.12 75 TRP A N 1
ATOM 526 C CA . TRP A 1 75 ? 37.517 -2.923 -95.511 1.00 70.12 75 TRP A CA 1
ATOM 527 C C . TRP A 1 75 ? 36.171 -3.645 -95.390 1.00 70.12 75 TRP A C 1
ATOM 529 O O . TRP A 1 75 ? 35.716 -3.884 -94.274 1.00 70.12 75 TRP A O 1
ATOM 539 N N . ALA A 1 76 ? 35.566 -4.039 -96.513 1.00 69.25 76 ALA A N 1
ATOM 540 C CA . ALA A 1 76 ? 34.332 -4.821 -96.528 1.00 69.25 76 ALA A CA 1
ATOM 541 C C . ALA A 1 76 ? 34.533 -6.228 -95.936 1.00 69.25 76 ALA A C 1
ATOM 543 O O . ALA A 1 76 ? 33.766 -6.636 -95.067 1.00 69.25 76 ALA A O 1
ATOM 544 N N . ASP A 1 77 ? 35.598 -6.936 -96.326 1.00 68.62 77 ASP A N 1
ATOM 545 C CA . ASP A 1 77 ? 35.920 -8.268 -95.795 1.00 68.62 77 ASP A CA 1
ATOM 546 C C . ASP A 1 77 ? 36.195 -8.211 -94.271 1.00 68.62 77 ASP A C 1
ATOM 548 O O . ASP A 1 77 ? 35.762 -9.089 -93.524 1.00 68.62 77 ASP A O 1
ATOM 552 N N . ALA A 1 78 ? 36.834 -7.140 -93.778 1.00 62.25 78 ALA A N 1
ATOM 553 C CA . ALA A 1 78 ? 37.044 -6.911 -92.344 1.00 62.25 78 ALA A CA 1
ATOM 554 C C . ALA A 1 78 ? 35.747 -6.612 -91.565 1.00 62.25 78 ALA A C 1
ATOM 556 O O . ALA A 1 78 ? 35.691 -6.866 -90.362 1.00 62.25 78 ALA A O 1
ATOM 557 N N . ALA A 1 79 ? 34.719 -6.071 -92.224 1.00 60.69 79 ALA A N 1
ATOM 558 C CA . ALA A 1 79 ? 33.430 -5.773 -91.604 1.00 60.69 79 ALA A CA 1
ATOM 559 C C . ALA A 1 79 ? 32.509 -7.004 -91.545 1.00 60.69 79 ALA A C 1
ATOM 561 O O . ALA A 1 79 ? 31.826 -7.206 -90.544 1.00 60.69 79 ALA A O 1
ATOM 562 N N . VAL A 1 80 ? 32.517 -7.857 -92.577 1.00 58.34 80 VAL A N 1
ATOM 563 C CA . VAL A 1 80 ? 31.659 -9.059 -92.644 1.00 58.34 80 VAL A CA 1
ATOM 564 C C . VAL A 1 80 ? 32.078 -10.134 -91.625 1.00 58.34 80 VAL A C 1
ATOM 566 O O . VAL A 1 80 ? 31.245 -10.922 -91.188 1.00 58.34 80 VAL A O 1
ATOM 569 N N . GLY A 1 81 ? 33.339 -10.140 -91.178 1.00 55.12 81 GLY A N 1
ATOM 570 C CA . GLY A 1 81 ? 33.835 -11.057 -90.141 1.00 55.12 81 GLY A CA 1
ATOM 571 C C . GLY A 1 81 ? 33.525 -10.662 -88.689 1.00 55.12 81 GLY A C 1
ATOM 572 O O . GLY A 1 81 ? 33.941 -11.375 -87.779 1.00 55.12 81 GLY A O 1
ATOM 573 N N . ALA A 1 82 ? 32.840 -9.538 -88.446 1.00 51.88 82 ALA A N 1
ATOM 574 C CA . ALA A 1 82 ? 32.642 -8.973 -87.112 1.00 51.88 82 ALA A CA 1
ATOM 575 C C . ALA A 1 82 ? 31.158 -8.940 -86.711 1.00 51.88 82 ALA A C 1
ATOM 577 O O . ALA A 1 82 ? 30.523 -7.888 -86.708 1.00 51.88 82 ALA A O 1
ATOM 578 N N . VAL A 1 83 ? 30.613 -10.091 -86.318 1.00 43.72 83 VAL A N 1
ATOM 579 C CA . VAL A 1 83 ? 29.448 -10.129 -85.424 1.00 43.72 83 VAL A CA 1
ATOM 580 C C . VAL A 1 83 ? 29.978 -10.490 -84.039 1.00 43.72 83 VAL A C 1
ATOM 582 O O . VAL A 1 83 ? 30.470 -11.600 -83.852 1.00 43.72 83 VAL A O 1
ATOM 585 N N . LEU A 1 84 ? 29.923 -9.557 -83.083 1.00 45.12 84 LEU A N 1
ATOM 586 C CA . LEU A 1 84 ? 30.120 -9.867 -81.665 1.00 45.12 84 LEU A CA 1
ATOM 587 C C . LEU A 1 84 ? 28.779 -9.721 -80.934 1.00 45.12 84 LEU A C 1
ATOM 589 O O . LEU A 1 84 ? 28.138 -8.680 -81.096 1.00 45.12 84 LEU A O 1
ATOM 593 N N . PRO A 1 85 ? 28.351 -10.737 -80.162 1.00 50.38 85 PRO A N 1
ATOM 594 C CA . PRO A 1 85 ? 27.231 -10.614 -79.245 1.00 50.38 85 PRO A CA 1
ATOM 595 C C . PRO A 1 85 ? 27.661 -9.742 -78.060 1.00 50.38 85 PRO A C 1
ATOM 597 O O . PRO A 1 85 ? 28.729 -9.956 -77.489 1.00 50.38 85 PRO A O 1
ATOM 600 N N . ASP A 1 86 ? 26.803 -8.789 -77.718 1.00 53.16 86 ASP A N 1
ATOM 601 C CA . ASP A 1 86 ? 26.773 -8.048 -76.457 1.00 53.16 86 ASP A CA 1
ATOM 602 C C . ASP A 1 86 ? 27.885 -6.980 -76.281 1.00 53.16 86 ASP A C 1
ATOM 604 O O . ASP A 1 86 ? 28.901 -7.164 -75.615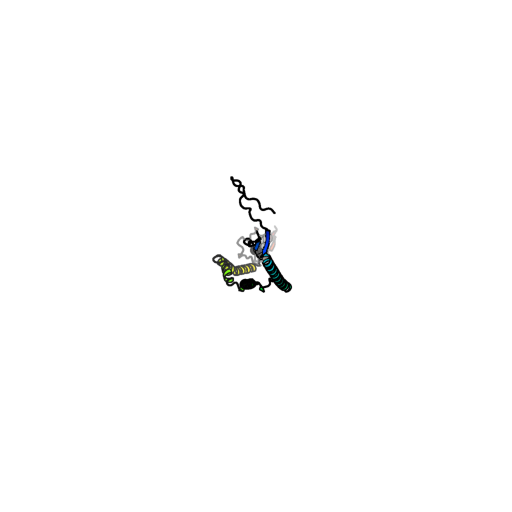 1.00 53.16 86 ASP A O 1
ATOM 608 N N . ASP A 1 87 ? 27.651 -5.817 -76.900 1.00 49.28 87 ASP A N 1
ATOM 609 C CA . ASP A 1 87 ? 28.006 -4.456 -76.445 1.00 49.28 87 ASP A CA 1
ATOM 610 C C . ASP A 1 87 ? 29.468 -4.098 -76.079 1.00 49.28 87 ASP A C 1
ATOM 612 O O . ASP A 1 87 ? 29.727 -3.060 -75.466 1.00 49.28 87 ASP A O 1
ATOM 616 N N . GLY A 1 88 ? 30.464 -4.868 -76.518 1.00 51.50 88 GLY A N 1
ATOM 617 C CA . GLY A 1 88 ? 31.883 -4.514 -76.377 1.00 51.50 88 GLY A CA 1
ATOM 618 C C . GLY A 1 88 ? 32.489 -3.904 -77.646 1.00 51.50 88 GLY A C 1
ATOM 619 O O . GLY A 1 88 ? 32.646 -4.594 -78.653 1.00 51.50 88 GLY A O 1
ATOM 620 N N . VAL A 1 89 ? 32.921 -2.633 -77.608 1.00 51.41 89 VAL A N 1
ATOM 621 C CA . VAL A 1 89 ? 33.787 -2.049 -78.656 1.00 51.41 89 VAL A CA 1
ATOM 622 C C . VAL A 1 89 ? 34.997 -2.964 -78.824 1.00 51.41 89 VAL A C 1
ATOM 624 O O . VAL A 1 89 ? 35.771 -3.126 -77.883 1.00 51.41 89 VAL A O 1
ATOM 627 N N . ALA A 1 90 ? 35.160 -3.567 -80.005 1.00 52.09 90 ALA A N 1
ATOM 628 C CA . ALA A 1 90 ? 36.213 -4.541 -80.262 1.00 52.09 90 ALA A CA 1
ATOM 629 C C . ALA A 1 90 ? 37.579 -4.009 -79.779 1.00 52.09 90 ALA A C 1
ATOM 631 O O . ALA A 1 90 ? 38.191 -3.116 -80.380 1.00 52.09 90 ALA A O 1
ATOM 6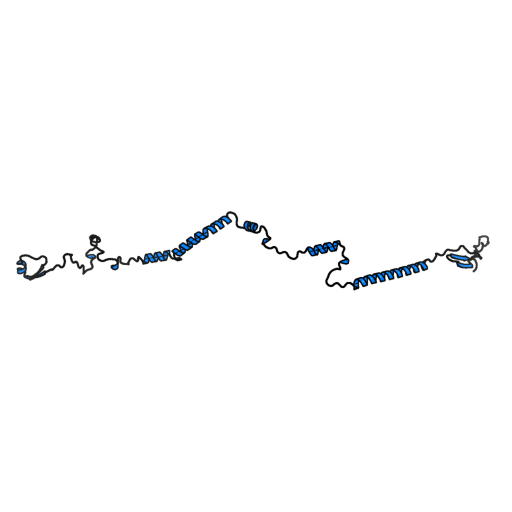32 N N . ALA A 1 91 ? 38.069 -4.609 -78.690 1.00 52.38 91 ALA A N 1
ATOM 633 C CA . ALA A 1 91 ? 39.314 -4.280 -78.009 1.00 52.38 91 ALA A CA 1
ATOM 634 C C . ALA A 1 91 ? 40.575 -4.185 -78.900 1.00 52.38 91 ALA A C 1
ATOM 636 O O . ALA A 1 91 ? 41.487 -3.463 -78.493 1.00 52.38 91 ALA A O 1
ATOM 637 N N . PRO A 1 92 ? 40.693 -4.797 -80.104 1.00 54.72 92 PRO A N 1
ATOM 638 C CA . PRO A 1 92 ? 41.927 -4.720 -80.886 1.00 54.72 92 PRO A CA 1
ATOM 639 C C . PRO A 1 92 ? 42.333 -3.310 -81.339 1.00 54.72 92 PRO A C 1
ATOM 641 O O . PRO A 1 92 ? 43.508 -3.112 -81.642 1.00 54.72 92 PRO A O 1
ATOM 644 N N . LYS A 1 93 ? 41.417 -2.327 -81.360 1.00 52.94 93 LYS A N 1
ATOM 645 C CA . LYS A 1 93 ? 41.703 -0.960 -81.846 1.00 52.94 93 LYS A CA 1
ATOM 646 C C . LYS A 1 93 ? 42.000 0.082 -80.756 1.00 52.94 93 LYS A C 1
ATOM 648 O O . LYS A 1 93 ? 42.430 1.183 -81.090 1.00 52.94 93 LYS A O 1
ATOM 653 N N . LEU A 1 94 ? 41.812 -0.232 -79.470 1.00 63.38 94 LEU A N 1
ATOM 654 C CA . LEU A 1 94 ? 42.122 0.710 -78.382 1.00 63.38 94 LEU A CA 1
ATOM 655 C C . LEU A 1 94 ? 43.634 0.781 -78.139 1.00 63.38 94 LEU A C 1
ATOM 657 O O . LEU A 1 94 ? 44.294 -0.261 -78.121 1.00 63.38 94 LEU A O 1
ATOM 661 N N . LYS A 1 95 ? 44.177 1.987 -77.918 1.00 73.44 95 LYS A N 1
ATOM 662 C CA . LYS A 1 95 ? 45.578 2.161 -77.502 1.00 73.44 95 LYS A CA 1
ATOM 663 C C . LYS A 1 95 ? 45.830 1.478 -76.143 1.00 73.44 95 LYS A C 1
ATOM 665 O O . LYS A 1 95 ? 44.906 1.441 -75.324 1.00 73.44 95 LYS A O 1
ATOM 670 N N . PRO A 1 96 ? 47.040 0.951 -75.880 1.00 75.12 96 PRO A N 1
ATOM 671 C CA . PRO A 1 96 ? 47.347 0.208 -74.653 1.00 75.12 96 PRO A CA 1
ATOM 672 C C . PRO A 1 96 ? 46.984 0.950 -73.358 1.00 75.12 96 PRO A C 1
ATOM 674 O O . PRO A 1 96 ? 46.431 0.347 -72.442 1.00 75.12 96 PRO A O 1
ATOM 677 N N . GLU A 1 97 ? 47.213 2.263 -73.300 1.00 77.75 97 GLU A N 1
ATOM 678 C CA . GLU A 1 97 ? 46.908 3.101 -72.135 1.00 77.75 97 GLU A CA 1
ATOM 679 C C . GLU A 1 97 ? 45.405 3.204 -71.826 1.00 77.75 97 GLU A C 1
ATOM 681 O O . GLU A 1 97 ? 45.010 3.205 -70.660 1.00 77.75 97 GLU A O 1
ATOM 686 N N . ILE A 1 98 ? 44.553 3.215 -72.855 1.00 73.06 98 ILE A N 1
ATOM 687 C CA . ILE A 1 98 ? 43.093 3.236 -72.692 1.00 73.06 98 ILE A CA 1
ATOM 688 C C . ILE A 1 98 ? 42.613 1.876 -72.177 1.00 73.06 98 ILE A C 1
ATOM 690 O O . ILE A 1 98 ? 41.780 1.824 -71.275 1.00 73.06 98 ILE A O 1
ATOM 694 N N . ARG A 1 99 ? 43.186 0.775 -72.689 1.00 72.88 99 ARG A N 1
ATOM 695 C CA . ARG A 1 99 ? 42.884 -0.581 -72.193 1.00 72.88 99 ARG A CA 1
ATOM 696 C C . ARG A 1 99 ? 43.265 -0.732 -70.720 1.00 72.88 99 ARG A C 1
ATOM 698 O O . ARG A 1 99 ? 42.500 -1.302 -69.953 1.00 72.88 99 ARG A O 1
ATOM 705 N N . ALA A 1 100 ? 44.417 -0.194 -70.321 1.00 74.69 100 ALA A N 1
ATOM 706 C CA . ALA A 1 100 ? 44.889 -0.254 -68.941 1.00 74.69 100 ALA A CA 1
ATOM 707 C C . ALA A 1 100 ? 44.008 0.560 -67.978 1.00 74.69 100 ALA A C 1
ATOM 709 O O . ALA A 1 100 ? 43.720 0.098 -66.876 1.00 74.69 100 ALA A O 1
ATOM 710 N N . SER A 1 101 ? 43.559 1.751 -68.382 1.00 75.81 101 SER A N 1
ATOM 711 C CA . SER A 1 101 ? 42.637 2.560 -67.573 1.00 75.81 101 SER A CA 1
ATOM 712 C C . SER A 1 101 ? 41.247 1.935 -67.471 1.00 75.81 101 SER A C 1
ATOM 714 O O . SER A 1 101 ? 40.663 1.962 -66.392 1.00 75.81 101 SER A O 1
ATOM 716 N N . LEU A 1 102 ? 40.743 1.327 -68.549 1.00 71.38 102 LEU A N 1
ATOM 717 C CA . LEU A 1 102 ? 39.462 0.617 -68.536 1.00 71.38 102 LEU A CA 1
ATOM 718 C C . LEU A 1 102 ? 39.515 -0.616 -67.623 1.00 71.38 102 LEU A C 1
ATOM 720 O O . LEU A 1 102 ? 38.648 -0.777 -66.774 1.00 71.38 102 LEU A O 1
ATOM 724 N N . ALA A 1 103 ? 40.595 -1.401 -67.693 1.00 68.44 103 ALA A N 1
ATOM 725 C CA . ALA A 1 103 ? 40.817 -2.522 -66.779 1.00 68.44 103 ALA A CA 1
ATOM 726 C C . ALA A 1 103 ? 40.892 -2.073 -65.308 1.00 68.44 103 ALA A C 1
ATOM 728 O O . ALA A 1 103 ? 40.355 -2.743 -64.431 1.00 68.44 103 ALA A O 1
ATOM 729 N N . LYS A 1 104 ? 41.517 -0.919 -65.027 1.00 72.69 104 LYS A N 1
ATOM 730 C CA . LYS A 1 104 ? 41.534 -0.342 -63.673 1.00 72.69 104 LYS A CA 1
ATOM 731 C C . LYS A 1 104 ? 40.146 0.108 -63.221 1.00 72.69 104 LYS A C 1
ATOM 733 O O . LYS A 1 104 ? 39.819 -0.089 -62.055 1.00 72.69 104 LYS A O 1
ATOM 738 N N . ALA A 1 105 ? 39.349 0.692 -64.114 1.00 66.75 105 ALA A N 1
ATOM 739 C CA . ALA A 1 105 ? 37.994 1.152 -63.820 1.00 66.75 105 ALA A CA 1
ATOM 740 C C . ALA A 1 105 ? 37.025 -0.012 -63.550 1.00 66.75 105 ALA A C 1
ATOM 742 O O . ALA A 1 105 ? 36.282 0.052 -62.572 1.00 66.75 105 ALA A O 1
ATOM 743 N N . ASP A 1 106 ? 37.106 -1.099 -64.323 1.00 61.81 106 ASP A N 1
ATOM 744 C CA . ASP A 1 106 ? 36.325 -2.324 -64.081 1.00 61.81 106 ASP A CA 1
ATOM 745 C C . ASP A 1 106 ? 36.662 -2.960 -62.725 1.00 61.81 106 ASP A C 1
ATOM 747 O O . ASP A 1 106 ? 35.795 -3.527 -62.065 1.00 61.81 106 ASP A O 1
ATOM 751 N N . THR A 1 107 ? 37.900 -2.797 -62.248 1.00 59.31 107 THR A N 1
ATOM 752 C CA . THR A 1 107 ? 38.298 -3.208 -60.891 1.00 59.31 107 THR A CA 1
ATOM 753 C C . THR A 1 107 ? 38.047 -2.155 -59.801 1.00 59.31 107 THR A C 1
ATOM 755 O O . THR A 1 107 ? 38.249 -2.450 -58.625 1.00 59.31 107 THR A O 1
ATOM 758 N N . ALA A 1 108 ? 37.645 -0.926 -60.152 1.00 58.72 108 ALA A N 1
ATOM 759 C CA . ALA A 1 108 ? 37.505 0.191 -59.206 1.00 58.72 108 ALA A CA 1
ATOM 760 C C . ALA A 1 108 ? 36.089 0.351 -58.631 1.00 58.72 108 ALA A C 1
ATOM 762 O O . ALA A 1 108 ? 35.906 1.083 -57.657 1.00 58.72 108 ALA A O 1
ATOM 763 N N . SER A 1 109 ? 35.091 -0.342 -59.179 1.00 58.41 109 SER A N 1
ATOM 764 C CA . SER A 1 109 ? 33.818 -0.523 -58.484 1.00 58.41 109 SER A CA 1
ATOM 765 C C . SER A 1 109 ? 33.999 -1.682 -57.510 1.00 58.41 109 SER A C 1
ATOM 767 O O . SER A 1 109 ? 34.127 -2.808 -57.962 1.00 58.41 109 SER A O 1
ATOM 769 N N . GLN A 1 110 ? 34.082 -1.424 -56.201 1.00 62.66 110 GLN A N 1
ATOM 770 C CA . GLN A 1 110 ? 34.023 -2.462 -55.159 1.00 62.66 110 GLN A CA 1
ATOM 771 C C . GLN A 1 110 ? 32.544 -2.809 -54.918 1.00 62.66 110 GLN A C 1
ATOM 773 O O . GLN A 1 110 ? 31.881 -2.101 -54.150 1.00 62.66 110 GLN A O 1
ATOM 778 N N . PRO A 1 111 ? 31.971 -3.847 -55.552 1.00 51.75 111 PRO A N 1
ATOM 779 C CA . PRO A 1 111 ? 30.575 -4.195 -55.384 1.00 51.75 111 PRO A CA 1
ATOM 780 C C . PRO A 1 111 ? 30.508 -5.106 -54.155 1.00 51.75 111 PRO A C 1
ATOM 782 O O . PRO A 1 111 ? 30.868 -6.278 -54.214 1.00 51.75 111 PRO A O 1
ATOM 785 N N . GLY A 1 112 ? 30.073 -4.545 -53.028 1.00 60.31 112 GLY A N 1
ATOM 786 C CA . GLY A 1 112 ? 29.863 -5.292 -51.791 1.00 60.31 112 GLY A CA 1
ATOM 787 C C . GLY A 1 112 ? 30.912 -5.025 -50.723 1.00 60.31 112 GLY A C 1
ATOM 788 O O . GLY A 1 112 ? 31.837 -5.806 -50.531 1.00 60.31 112 GLY A O 1
ATOM 789 N N . HIS A 1 113 ? 30.686 -3.997 -49.912 1.00 56.00 113 HIS A N 1
ATOM 790 C CA . HIS A 1 113 ? 31.103 -4.132 -48.526 1.00 56.00 113 HIS A CA 1
ATOM 791 C C . HIS A 1 113 ? 29.959 -3.763 -47.586 1.00 56.00 113 HIS A C 1
ATOM 793 O O . HIS A 1 113 ? 29.376 -2.684 -47.658 1.00 56.00 113 HIS A O 1
ATOM 799 N N . SER A 1 114 ? 29.637 -4.709 -46.709 1.00 62.19 114 SER A N 1
ATOM 800 C CA . SER A 1 114 ? 29.014 -4.452 -45.420 1.00 62.19 114 SER A CA 1
ATOM 801 C C . SER A 1 114 ? 30.116 -4.557 -44.380 1.00 62.19 114 SER A C 1
ATOM 803 O O . SER A 1 114 ? 30.896 -5.506 -44.430 1.00 62.19 114 SER A O 1
ATOM 805 N N . HIS A 1 115 ? 30.153 -3.637 -43.429 1.00 73.75 115 HIS A N 1
ATOM 806 C CA . HIS A 1 115 ? 30.978 -3.807 -42.238 1.00 73.75 115 HIS A CA 1
ATOM 807 C C . HIS A 1 115 ? 30.116 -4.437 -41.159 1.00 73.75 115 HIS A C 1
ATOM 809 O O . HIS A 1 115 ? 28.979 -4.001 -40.938 1.00 73.75 115 HIS A O 1
ATOM 815 N N . ALA A 1 116 ? 30.633 -5.467 -40.501 1.00 74.12 116 ALA A N 1
ATOM 816 C CA . ALA A 1 116 ? 30.000 -5.938 -39.287 1.00 74.12 116 ALA A CA 1
ATOM 817 C C . ALA A 1 116 ? 30.205 -4.870 -38.204 1.00 74.12 116 ALA A C 1
ATOM 819 O O . ALA A 1 116 ? 31.207 -4.159 -38.189 1.00 74.12 116 ALA A O 1
ATOM 820 N N . ILE A 1 117 ? 29.270 -4.750 -37.258 1.00 77.69 117 ILE A N 1
ATOM 821 C CA . ILE A 1 117 ? 29.415 -3.809 -36.129 1.00 77.69 117 ILE A CA 1
ATOM 822 C C . ILE A 1 117 ? 30.721 -4.080 -35.350 1.00 77.69 117 ILE A C 1
ATOM 824 O O . ILE A 1 117 ? 31.300 -3.161 -34.778 1.00 77.69 117 ILE A O 1
ATOM 828 N N . THR A 1 118 ? 31.231 -5.315 -35.396 1.00 77.44 118 THR A N 1
ATOM 829 C CA . THR A 1 118 ? 32.535 -5.717 -34.845 1.00 77.44 118 THR A CA 1
ATOM 830 C C . THR A 1 118 ? 33.728 -4.990 -35.465 1.00 77.44 118 THR A C 1
ATOM 832 O O . THR A 1 118 ? 34.745 -4.836 -34.794 1.00 77.44 118 THR A O 1
ATOM 835 N N . ASP A 1 119 ? 33.607 -4.519 -36.707 1.00 79.44 119 ASP A N 1
ATOM 836 C CA . ASP A 1 119 ? 34.675 -3.823 -37.436 1.00 79.44 119 ASP A CA 1
ATOM 837 C C . ASP A 1 119 ? 34.746 -2.332 -37.050 1.00 79.44 119 ASP A C 1
ATOM 839 O O . ASP A 1 119 ? 35.709 -1.634 -37.372 1.00 79.44 119 ASP A O 1
ATOM 843 N N . VAL A 1 120 ? 33.751 -1.836 -36.302 1.00 83.75 120 VAL A N 1
ATOM 844 C CA . VAL A 1 120 ? 33.724 -0.476 -35.751 1.00 83.75 120 VAL A CA 1
ATOM 845 C C . VAL A 1 120 ? 34.471 -0.456 -34.415 1.00 83.75 120 VAL A C 1
ATOM 847 O O . VAL A 1 120 ? 33.891 -0.428 -33.325 1.00 83.75 120 VAL A O 1
ATOM 850 N N . THR A 1 121 ? 35.800 -0.474 -34.486 1.00 84.62 121 THR A N 1
ATOM 851 C CA . THR A 1 121 ? 36.657 -0.361 -33.298 1.00 84.62 121 THR A CA 1
ATOM 852 C C . THR A 1 121 ? 36.423 0.971 -32.578 1.00 84.62 121 THR A C 1
ATOM 854 O O . THR A 1 121 ? 36.349 2.017 -33.218 1.00 84.62 121 THR A O 1
ATOM 857 N N . GLY A 1 122 ? 36.331 0.952 -31.245 1.00 86.62 122 GLY A N 1
ATOM 858 C CA . GLY A 1 122 ? 36.116 2.161 -30.436 1.00 86.62 122 GLY A CA 1
ATOM 859 C C . GLY A 1 122 ? 34.653 2.591 -30.294 1.00 86.62 122 GLY A C 1
ATOM 860 O O . GLY A 1 122 ? 34.384 3.562 -29.589 1.00 86.62 122 GLY A O 1
ATOM 861 N N . LEU A 1 123 ? 33.701 1.855 -30.884 1.00 87.19 123 LEU A N 1
ATOM 862 C CA . LEU A 1 123 ? 32.271 2.109 -30.694 1.00 87.19 123 LEU A CA 1
ATOM 863 C C . LEU A 1 123 ? 31.870 2.043 -29.214 1.00 87.19 123 LEU A C 1
ATOM 865 O O . LEU A 1 123 ? 31.156 2.923 -28.752 1.00 87.19 123 LEU A O 1
ATOM 869 N N . GLN A 1 124 ? 32.387 1.063 -28.461 1.00 87.69 124 GLN A N 1
ATOM 870 C CA . GLN A 1 124 ? 32.144 0.959 -27.017 1.00 87.69 124 GLN A CA 1
ATOM 871 C C . GLN A 1 124 ? 32.612 2.224 -26.289 1.00 87.69 124 GLN A C 1
ATOM 873 O O . GLN A 1 124 ? 31.831 2.847 -25.589 1.00 87.69 124 GLN A O 1
ATOM 878 N N . THR A 1 125 ? 33.837 2.687 -26.549 1.00 87.94 125 THR A N 1
ATOM 879 C CA . THR A 1 125 ? 34.370 3.929 -25.966 1.00 87.94 125 THR A CA 1
ATOM 880 C C . THR A 1 125 ? 33.553 5.159 -26.363 1.00 87.94 125 THR A C 1
ATOM 882 O O . THR A 1 125 ? 33.327 6.045 -25.539 1.00 87.94 125 THR A O 1
ATOM 885 N N . ALA A 1 126 ? 33.103 5.235 -27.618 1.00 86.94 126 ALA A N 1
ATOM 886 C CA . ALA A 1 126 ? 32.272 6.332 -28.099 1.00 86.94 126 ALA A CA 1
ATOM 887 C C . ALA A 1 126 ? 30.893 6.332 -27.423 1.00 86.94 126 ALA A C 1
ATOM 889 O O . ALA A 1 126 ? 30.415 7.403 -27.061 1.00 86.94 126 ALA A O 1
ATOM 890 N N . ILE A 1 127 ? 30.289 5.158 -27.215 1.00 86.75 127 ILE A N 1
ATOM 891 C CA . ILE A 1 127 ? 29.023 4.980 -26.491 1.00 86.75 127 ILE A CA 1
ATOM 892 C C . ILE A 1 127 ? 29.201 5.311 -25.006 1.00 86.75 127 ILE A C 1
ATOM 894 O O . ILE A 1 127 ? 28.449 6.125 -24.480 1.00 86.75 127 ILE A O 1
ATOM 898 N N . ASP A 1 128 ? 30.245 4.792 -24.360 1.00 84.62 128 ASP A N 1
ATOM 899 C CA . ASP A 1 128 ? 30.561 5.065 -22.951 1.00 84.62 128 ASP A CA 1
ATOM 900 C C . ASP A 1 128 ? 30.818 6.561 -22.707 1.00 84.62 128 ASP A C 1
ATOM 902 O O . ASP A 1 128 ? 30.496 7.097 -21.653 1.00 84.62 128 ASP A O 1
ATOM 906 N N . SER A 1 129 ? 31.352 7.272 -23.705 1.00 84.62 129 SER A N 1
ATOM 907 C CA . SER A 1 129 ? 31.545 8.729 -23.651 1.00 84.62 129 SER A CA 1
ATOM 908 C C . SER A 1 129 ? 30.245 9.524 -23.835 1.00 84.62 129 SER A C 1
ATOM 910 O O . SER A 1 129 ? 30.230 10.736 -23.604 1.00 84.62 129 SER A O 1
ATOM 912 N N . LYS A 1 130 ? 29.169 8.882 -24.311 1.00 85.69 130 LYS A N 1
ATOM 913 C CA . LYS A 1 130 ? 27.821 9.462 -24.412 1.00 85.69 130 LYS A CA 1
ATOM 914 C C . LYS A 1 130 ? 26.952 9.146 -23.203 1.00 85.69 130 LYS A C 1
ATOM 916 O O . LYS A 1 130 ? 25.935 9.820 -23.035 1.00 85.69 130 LYS A O 1
ATOM 921 N N . GLU A 1 131 ? 27.343 8.183 -22.372 1.00 84.12 131 GLU A N 1
ATOM 922 C CA . GLU A 1 131 ? 26.698 7.975 -21.082 1.00 84.12 131 GLU A CA 1
ATOM 923 C C . GLU A 1 131 ? 26.770 9.264 -20.239 1.00 84.12 131 GLU A C 1
ATOM 925 O O . GLU A 1 131 ? 27.736 10.035 -20.343 1.00 84.12 131 GLU A O 1
ATOM 930 N N . PRO A 1 132 ? 25.747 9.548 -19.410 1.00 83.56 132 PRO A N 1
ATOM 931 C CA . PRO A 1 132 ? 25.761 10.702 -18.522 1.00 83.56 132 PRO A CA 1
ATOM 932 C C . PRO A 1 132 ? 27.040 10.695 -17.679 1.00 83.56 132 PRO A C 1
ATOM 934 O O . PRO A 1 132 ? 27.340 9.703 -17.023 1.00 83.56 132 PRO A O 1
ATOM 937 N N . SER A 1 133 ? 27.786 11.801 -17.671 1.00 82.19 133 SER A N 1
ATOM 938 C CA . SER A 1 133 ? 29.007 11.965 -16.872 1.00 82.19 133 SER A CA 1
ATOM 939 C C . SER A 1 133 ? 28.812 12.999 -15.754 1.00 82.19 133 SER A C 1
ATOM 941 O O . SER A 1 133 ? 27.861 13.785 -15.752 1.00 82.19 133 SER A O 1
ATOM 943 N N . GLY A 1 134 ? 29.694 12.980 -14.751 1.00 83.25 134 GLY A N 1
ATOM 944 C CA . GLY A 1 134 ? 29.676 13.946 -13.650 1.00 83.25 134 GLY A CA 1
ATOM 945 C C . GLY A 1 134 ? 28.450 13.824 -12.736 1.00 83.25 134 GLY A C 1
ATOM 946 O O . GLY A 1 134 ? 28.034 12.729 -12.362 1.00 83.25 134 GLY A O 1
ATOM 947 N N . ALA A 1 135 ? 27.870 14.959 -12.342 1.00 86.50 135 ALA A N 1
ATOM 948 C CA . ALA A 1 135 ? 26.796 15.005 -11.346 1.00 86.50 135 ALA A CA 1
ATOM 949 C C . ALA A 1 135 ? 25.545 14.197 -11.746 1.00 86.50 135 ALA A C 1
ATOM 951 O O . ALA A 1 135 ? 24.920 13.579 -10.885 1.00 86.50 135 ALA A O 1
ATOM 952 N N . ALA A 1 136 ? 25.205 14.156 -13.040 1.00 87.75 136 ALA A N 1
ATOM 953 C CA . ALA A 1 136 ? 24.067 13.385 -13.542 1.00 87.75 136 ALA A CA 1
ATOM 954 C C . ALA A 1 136 ? 24.289 11.870 -13.387 1.00 87.75 136 ALA A C 1
ATOM 956 O O . ALA A 1 136 ? 23.401 11.169 -12.906 1.00 87.75 136 ALA A O 1
ATOM 957 N N . ALA A 1 137 ? 25.493 11.383 -13.706 1.00 90.94 137 ALA A N 1
ATOM 958 C CA . ALA A 1 137 ? 25.887 9.986 -13.511 1.00 90.94 137 ALA A CA 1
ATOM 959 C C . ALA A 1 137 ? 25.777 9.573 -12.038 1.00 90.94 137 ALA A C 1
ATOM 961 O O . ALA A 1 137 ? 25.215 8.529 -11.709 1.00 90.94 137 ALA A O 1
ATOM 962 N N . ASN A 1 138 ? 26.265 10.439 -11.146 1.00 91.06 138 ASN A N 1
ATOM 963 C CA . ASN A 1 138 ? 26.253 10.195 -9.707 1.00 91.06 138 ASN A CA 1
ATOM 964 C C . ASN A 1 138 ? 24.826 10.171 -9.151 1.00 91.06 138 ASN A C 1
ATOM 966 O O . ASN A 1 138 ? 24.506 9.311 -8.332 1.00 91.06 138 ASN A O 1
ATOM 970 N N . ALA A 1 139 ? 23.957 11.076 -9.610 1.00 93.31 139 ALA A N 1
ATOM 971 C CA . ALA A 1 139 ? 22.550 11.090 -9.221 1.00 93.31 139 ALA A CA 1
ATOM 972 C C . ALA A 1 139 ? 21.832 9.804 -9.665 1.00 93.31 139 ALA A C 1
ATOM 974 O O . ALA A 1 139 ? 21.128 9.186 -8.866 1.00 93.31 139 ALA A O 1
ATOM 975 N N . ILE A 1 140 ? 22.067 9.360 -10.906 1.00 92.75 140 ILE A N 1
ATOM 976 C CA . ILE A 1 140 ? 21.512 8.108 -11.440 1.00 92.75 140 ILE A CA 1
ATOM 977 C C . ILE A 1 140 ? 22.015 6.904 -10.635 1.00 92.75 140 ILE A C 1
ATOM 979 O O . ILE A 1 140 ? 21.206 6.081 -10.211 1.00 92.75 140 ILE A O 1
ATOM 983 N N . ALA A 1 141 ? 23.323 6.817 -10.375 1.00 92.88 141 ALA A N 1
ATOM 984 C CA . ALA A 1 141 ? 23.911 5.744 -9.572 1.00 92.88 141 ALA A CA 1
ATOM 985 C C . ALA A 1 141 ? 23.331 5.719 -8.150 1.00 92.88 141 ALA A C 1
ATOM 987 O O . ALA A 1 141 ? 22.911 4.672 -7.670 1.00 92.88 141 ALA A O 1
ATOM 988 N N . THR A 1 142 ? 23.204 6.888 -7.519 1.00 95.12 142 THR A N 1
ATOM 989 C CA . THR A 1 142 ? 22.632 7.025 -6.172 1.00 95.12 142 THR A CA 1
ATOM 990 C C . THR A 1 142 ? 21.201 6.497 -6.110 1.00 95.12 142 THR A C 1
ATOM 992 O O . THR A 1 142 ? 20.867 5.721 -5.213 1.00 95.12 142 THR A O 1
ATOM 995 N N . VAL A 1 143 ? 20.353 6.884 -7.070 1.00 94.88 143 VAL A N 1
ATOM 996 C CA . VAL A 1 143 ? 18.964 6.410 -7.137 1.00 94.88 143 VAL A CA 1
ATOM 997 C C . VAL A 1 143 ? 18.917 4.912 -7.427 1.00 94.88 143 VAL A C 1
ATOM 999 O O . VAL A 1 143 ? 18.200 4.192 -6.737 1.00 94.88 143 VAL A O 1
ATOM 1002 N N . ARG A 1 144 ? 19.700 4.426 -8.396 1.00 95.62 144 ARG A N 1
ATOM 1003 C CA . ARG A 1 144 ? 19.781 3.002 -8.758 1.00 95.62 144 ARG A CA 1
ATOM 1004 C C . ARG A 1 144 ? 20.183 2.132 -7.569 1.00 95.62 144 ARG A C 1
ATOM 1006 O O . ARG A 1 144 ? 19.587 1.079 -7.372 1.00 95.62 144 ARG A O 1
ATOM 1013 N N . ASP A 1 145 ? 21.161 2.572 -6.786 1.00 96.38 145 ASP A N 1
ATOM 1014 C CA . ASP A 1 145 ? 21.724 1.774 -5.696 1.00 96.38 145 ASP A CA 1
ATOM 1015 C C . ASP A 1 145 ? 20.862 1.862 -4.422 1.00 96.38 145 ASP A C 1
ATOM 1017 O O . ASP A 1 145 ? 20.765 0.893 -3.669 1.00 96.38 145 ASP A O 1
ATOM 1021 N N . SER A 1 146 ? 20.163 2.984 -4.207 1.00 96.38 146 SER A N 1
ATOM 1022 C CA . SER A 1 146 ? 19.280 3.183 -3.041 1.00 96.38 146 SER A CA 1
ATOM 1023 C C . SER A 1 146 ? 17.851 2.665 -3.254 1.00 96.38 146 SER A C 1
ATOM 1025 O O . SER A 1 146 ? 17.164 2.314 -2.293 1.00 96.38 146 SER A O 1
ATOM 1027 N N . ALA A 1 147 ? 17.362 2.608 -4.497 1.00 97.75 147 ALA A N 1
ATOM 1028 C CA . ALA A 1 147 ? 15.987 2.203 -4.790 1.00 97.75 147 ALA A CA 1
ATOM 1029 C C . ALA A 1 147 ? 15.644 0.759 -4.367 1.00 97.75 147 ALA A C 1
ATOM 1031 O O . ALA A 1 147 ? 14.550 0.569 -3.834 1.00 97.75 147 ALA A O 1
ATOM 1032 N N . PRO A 1 148 ? 16.510 -0.262 -4.538 1.00 97.25 148 PRO A N 1
ATOM 1033 C CA . PRO A 1 148 ? 16.193 -1.633 -4.141 1.00 97.25 148 PRO A CA 1
ATOM 1034 C C . PRO A 1 148 ? 15.918 -1.778 -2.642 1.00 97.25 148 PRO A C 1
ATOM 1036 O O . PRO A 1 148 ? 14.953 -2.438 -2.262 1.00 97.25 148 PRO A O 1
ATOM 1039 N N . THR A 1 149 ? 16.721 -1.133 -1.791 1.00 96.31 149 THR A N 1
ATOM 1040 C CA . THR A 1 149 ? 16.557 -1.187 -0.329 1.00 96.31 149 THR A CA 1
ATOM 1041 C C . THR A 1 149 ? 15.340 -0.385 0.131 1.00 96.31 149 THR A C 1
ATOM 1043 O O . THR A 1 149 ? 14.587 -0.846 0.994 1.00 96.31 149 THR A O 1
ATOM 1046 N N . ALA A 1 150 ? 15.080 0.771 -0.489 1.00 97.19 150 ALA A N 1
ATOM 1047 C CA . ALA A 1 150 ? 13.861 1.542 -0.257 1.00 97.19 150 ALA A CA 1
ATOM 1048 C C . ALA A 1 150 ? 12.608 0.747 -0.665 1.00 97.19 150 ALA A C 1
ATOM 1050 O O . ALA A 1 150 ? 11.647 0.665 0.099 1.00 97.19 150 ALA A O 1
ATOM 1051 N N . LEU A 1 151 ? 12.631 0.100 -1.832 1.00 97.62 151 LEU A N 1
ATOM 1052 C CA . LEU A 1 151 ? 11.530 -0.723 -2.326 1.00 97.62 151 LEU A CA 1
ATOM 1053 C C . LEU A 1 151 ? 11.311 -1.970 -1.461 1.00 97.62 151 LEU A C 1
ATOM 1055 O O . LEU A 1 151 ? 10.164 -2.330 -1.212 1.00 97.62 151 LEU A O 1
ATOM 1059 N N . ASP A 1 152 ? 12.374 -2.618 -0.979 1.00 97.69 152 ASP A N 1
ATOM 1060 C CA . ASP A 1 152 ? 12.270 -3.725 -0.019 1.00 97.69 152 ASP A CA 1
ATOM 1061 C C . ASP A 1 152 ? 11.628 -3.266 1.302 1.00 97.69 152 ASP A C 1
ATOM 1063 O O . ASP A 1 152 ? 10.716 -3.915 1.814 1.00 97.69 152 ASP A O 1
ATOM 1067 N N . THR A 1 153 ? 12.021 -2.092 1.805 1.00 97.50 153 THR A N 1
ATOM 1068 C CA . THR A 1 153 ? 11.425 -1.490 3.009 1.00 97.50 153 THR A CA 1
ATOM 1069 C C . THR A 1 153 ? 9.938 -1.186 2.809 1.00 97.50 153 THR A C 1
ATOM 1071 O O . THR A 1 153 ? 9.113 -1.552 3.648 1.00 97.50 153 THR A O 1
ATOM 1074 N N . LEU A 1 154 ? 9.572 -0.580 1.676 1.00 97.00 154 LEU A N 1
ATOM 1075 C CA . LEU A 1 154 ? 8.177 -0.295 1.327 1.00 97.00 154 LEU A CA 1
ATOM 1076 C C . LEU A 1 154 ? 7.355 -1.578 1.158 1.00 97.00 154 LEU A C 1
ATOM 1078 O O . LEU A 1 154 ? 6.226 -1.635 1.636 1.00 97.00 154 LEU A O 1
ATOM 1082 N N . LYS A 1 155 ? 7.919 -2.626 0.544 1.00 97.50 155 LYS A N 1
ATOM 1083 C CA . LYS A 1 155 ? 7.269 -3.942 0.421 1.00 97.50 155 LYS A CA 1
ATOM 1084 C C . LYS A 1 155 ? 7.009 -4.574 1.785 1.00 97.50 155 LYS A C 1
ATOM 1086 O O . LYS A 1 155 ? 5.908 -5.064 2.024 1.00 97.50 155 LYS A O 1
ATOM 1091 N N . LYS A 1 156 ? 7.994 -4.541 2.687 1.00 97.75 156 LYS A N 1
ATOM 1092 C CA . LYS A 1 156 ? 7.852 -5.058 4.058 1.00 97.75 156 LYS A CA 1
ATOM 1093 C C . LYS A 1 156 ? 6.802 -4.284 4.847 1.00 97.75 156 LYS A C 1
ATOM 1095 O O . LYS A 1 156 ? 5.974 -4.904 5.505 1.00 97.75 156 LYS A O 1
ATOM 1100 N N . LEU A 1 157 ? 6.796 -2.956 4.741 1.00 96.75 157 LEU A N 1
ATOM 1101 C CA . LEU A 1 157 ? 5.782 -2.118 5.377 1.00 96.75 157 LEU A CA 1
ATOM 1102 C C . LEU A 1 157 ? 4.384 -2.408 4.818 1.00 96.75 157 LEU A C 1
ATOM 1104 O O . LEU A 1 157 ? 3.466 -2.642 5.597 1.00 96.75 157 LEU A O 1
ATOM 1108 N N . ALA A 1 158 ? 4.236 -2.448 3.491 1.00 96.88 158 ALA A N 1
ATOM 1109 C CA . ALA A 1 158 ? 2.970 -2.754 2.830 1.00 96.88 158 ALA A CA 1
ATOM 1110 C C . ALA A 1 158 ? 2.427 -4.123 3.263 1.00 96.88 158 ALA A C 1
ATOM 1112 O O . ALA A 1 158 ? 1.250 -4.237 3.591 1.00 96.88 158 ALA A O 1
ATOM 1113 N N . ALA A 1 159 ? 3.284 -5.144 3.340 1.00 97.25 159 ALA A N 1
ATOM 1114 C CA . ALA A 1 159 ? 2.900 -6.458 3.848 1.00 97.25 159 ALA A CA 1
ATOM 1115 C C . ALA A 1 159 ? 2.507 -6.420 5.337 1.00 97.25 159 ALA A C 1
ATOM 1117 O O . ALA A 1 159 ? 1.499 -7.015 5.711 1.00 97.25 159 ALA A O 1
ATOM 1118 N N . ALA A 1 160 ? 3.255 -5.696 6.177 1.00 96.50 160 ALA A N 1
ATOM 1119 C CA . ALA A 1 160 ? 2.981 -5.582 7.612 1.00 96.50 160 ALA A CA 1
ATOM 1120 C C . ALA A 1 160 ? 1.629 -4.914 7.915 1.00 96.50 160 ALA A C 1
ATOM 1122 O O . ALA A 1 160 ? 0.965 -5.300 8.874 1.00 96.50 160 ALA A O 1
ATOM 1123 N N . ILE A 1 161 ? 1.205 -3.952 7.089 1.00 95.69 161 ILE A N 1
ATOM 1124 C CA . ILE A 1 161 ? -0.115 -3.306 7.200 1.00 95.69 161 ILE A CA 1
ATOM 1125 C C . ILE A 1 161 ? -1.203 -4.007 6.371 1.00 95.69 161 ILE A C 1
ATOM 1127 O O . ILE A 1 161 ? -2.303 -3.480 6.234 1.00 95.69 161 ILE A O 1
ATOM 1131 N N . GLY A 1 162 ? -0.911 -5.163 5.766 1.00 94.88 162 GLY A N 1
ATOM 1132 C CA . GLY A 1 162 ? -1.878 -5.917 4.962 1.00 94.88 162 GLY A CA 1
ATOM 1133 C C . GLY A 1 162 ? -2.321 -5.222 3.670 1.00 94.88 162 GLY A C 1
ATOM 1134 O O . GLY A 1 162 ? -3.413 -5.492 3.182 1.00 94.88 162 GLY A O 1
ATOM 1135 N N . ASN A 1 163 ? -1.497 -4.324 3.120 1.00 95.44 163 ASN A N 1
ATOM 1136 C CA . ASN A 1 163 ? -1.822 -3.481 1.966 1.00 95.44 163 ASN A CA 1
ATOM 1137 C C . ASN A 1 163 ? -3.132 -2.679 2.150 1.00 95.44 163 ASN A C 1
ATOM 1139 O O . ASN A 1 163 ? -3.838 -2.395 1.182 1.00 95.44 163 ASN A O 1
ATOM 1143 N N . ASP A 1 164 ? -3.468 -2.330 3.397 1.00 95.38 164 ASP A N 1
ATOM 1144 C CA . ASP A 1 164 ? -4.691 -1.609 3.750 1.00 95.38 164 ASP A CA 1
ATOM 1145 C C . ASP A 1 164 ? -4.442 -0.091 3.799 1.00 95.38 164 ASP A C 1
ATOM 1147 O O . ASP A 1 164 ? -3.806 0.434 4.716 1.00 95.38 164 ASP A O 1
ATOM 1151 N N . ALA A 1 165 ? -4.993 0.638 2.823 1.00 95.31 165 ALA A N 1
ATOM 1152 C CA . ALA A 1 165 ? -4.944 2.103 2.778 1.00 95.31 165 ALA A CA 1
ATOM 1153 C C . ALA A 1 165 ? -5.683 2.771 3.954 1.00 95.31 165 ALA A C 1
ATOM 1155 O O . ALA A 1 165 ? -5.424 3.931 4.274 1.00 95.31 165 ALA A O 1
ATOM 1156 N N . SER A 1 166 ? -6.592 2.043 4.604 1.00 96.12 166 SER A N 1
ATOM 1157 C CA . SER A 1 166 ? -7.377 2.491 5.752 1.00 96.12 166 SER A CA 1
ATOM 1158 C C . SER A 1 166 ? -6.876 1.913 7.075 1.00 96.12 166 SER A C 1
ATOM 1160 O O . SER A 1 166 ? -7.552 2.103 8.083 1.00 96.12 166 SER A O 1
ATOM 1162 N N . TYR A 1 167 ? -5.697 1.272 7.119 1.00 96.44 167 TYR A N 1
ATOM 1163 C CA . TYR A 1 167 ? -5.191 0.555 8.301 1.00 96.44 167 TYR A CA 1
ATOM 1164 C C . TYR A 1 167 ? -5.361 1.340 9.614 1.00 96.44 167 TYR A C 1
ATOM 1166 O O . TYR A 1 167 ? -5.845 0.802 10.612 1.00 96.44 167 TYR A O 1
ATOM 1174 N N . ALA A 1 168 ? -5.023 2.635 9.613 1.00 95.88 168 ALA A N 1
ATOM 1175 C CA . ALA A 1 168 ? -5.167 3.503 10.782 1.00 95.88 168 ALA A CA 1
ATOM 1176 C C . ALA A 1 168 ? -6.635 3.694 11.208 1.00 95.88 168 ALA A C 1
ATOM 1178 O O . ALA A 1 168 ? -6.950 3.587 12.392 1.00 95.88 168 ALA A O 1
ATOM 1179 N N . ALA A 1 169 ? -7.535 3.935 10.252 1.00 96.19 169 ALA A N 1
ATOM 1180 C CA . ALA A 1 169 ? -8.964 4.096 10.510 1.00 96.19 169 ALA A CA 1
ATOM 1181 C C . ALA A 1 169 ? -9.603 2.777 10.970 1.00 96.19 169 ALA A C 1
ATOM 1183 O O . ALA A 1 169 ? -10.323 2.764 11.968 1.00 96.19 169 ALA A O 1
ATOM 1184 N N . THR A 1 170 ? -9.283 1.661 10.307 1.00 94.25 170 THR A N 1
ATOM 1185 C CA . THR A 1 170 ? -9.747 0.313 10.670 1.00 94.25 170 THR A CA 1
ATOM 1186 C C . THR A 1 170 ? -9.289 -0.067 12.078 1.00 94.25 170 THR A C 1
ATOM 1188 O O . THR A 1 170 ? -10.088 -0.537 12.893 1.00 94.25 170 THR A O 1
ATOM 1191 N N . THR A 1 171 ? -8.017 0.180 12.403 1.00 95.19 171 THR A N 1
ATOM 1192 C CA . THR A 1 171 ? -7.452 -0.105 13.730 1.00 95.19 171 THR A CA 1
ATOM 1193 C C . THR A 1 171 ? -8.101 0.768 14.800 1.00 95.19 171 THR A C 1
ATOM 1195 O O . THR A 1 171 ? -8.532 0.248 15.829 1.00 95.19 171 THR A O 1
ATOM 1198 N N . ALA A 1 172 ? -8.250 2.074 14.551 1.00 94.00 172 ALA A N 1
ATOM 1199 C CA . ALA A 1 172 ? -8.919 2.988 15.476 1.00 94.00 172 ALA A CA 1
ATOM 1200 C C . ALA A 1 172 ? -10.381 2.583 15.729 1.00 94.00 172 ALA A C 1
ATOM 1202 O O . ALA A 1 172 ? -10.815 2.532 16.881 1.00 94.00 172 ALA A O 1
ATOM 1203 N N . ALA A 1 173 ? -11.121 2.223 14.676 1.00 93.12 173 ALA A N 1
ATOM 1204 C CA . ALA A 1 173 ? -12.494 1.741 14.787 1.00 93.12 173 ALA A CA 1
ATOM 1205 C C . ALA A 1 173 ? -12.575 0.418 15.559 1.00 93.12 173 ALA A C 1
ATOM 1207 O O . ALA A 1 173 ? -13.438 0.262 16.418 1.00 93.12 173 ALA A O 1
ATOM 1208 N N . THR A 1 174 ? -11.652 -0.515 15.311 1.00 93.19 174 THR A N 1
ATOM 1209 C CA . THR A 1 174 ? -11.609 -1.806 16.013 1.00 93.19 174 THR A CA 1
ATOM 1210 C C . THR A 1 174 ? -11.311 -1.620 17.499 1.00 93.19 174 THR A C 1
ATOM 1212 O O . THR A 1 174 ? -11.979 -2.227 18.333 1.00 93.19 174 THR A O 1
ATOM 1215 N N . ILE A 1 175 ? -10.356 -0.753 17.852 1.00 92.88 175 ILE A N 1
ATOM 1216 C CA . ILE A 1 175 ? -10.055 -0.406 19.249 1.00 92.88 175 ILE A CA 1
ATOM 1217 C C . ILE A 1 175 ? -11.273 0.255 19.910 1.00 92.88 175 ILE A C 1
ATOM 1219 O O . ILE A 1 175 ? -11.658 -0.135 21.012 1.00 92.88 175 ILE A O 1
ATOM 1223 N N . GLY A 1 176 ? -11.920 1.200 19.221 1.00 89.94 176 GLY A N 1
ATOM 1224 C CA . GLY A 1 176 ? -13.141 1.848 19.703 1.00 89.94 176 GLY A CA 1
ATOM 1225 C C . GLY A 1 176 ? -14.295 0.864 19.906 1.00 89.94 176 GLY A C 1
ATOM 1226 O O . GLY A 1 176 ? -14.980 0.920 20.919 1.00 89.94 176 GLY A O 1
ATOM 1227 N N . ALA A 1 177 ? -14.467 -0.098 19.000 1.00 88.81 177 ALA A N 1
ATOM 1228 C CA . ALA A 1 177 ? -15.480 -1.140 19.127 1.00 88.81 177 ALA A CA 1
ATOM 1229 C C . ALA A 1 177 ? -15.176 -2.101 20.289 1.00 88.81 177 ALA A C 1
ATOM 1231 O O . ALA A 1 177 ? -16.089 -2.478 21.027 1.00 88.81 177 ALA A O 1
ATOM 1232 N N . LYS A 1 178 ? -13.899 -2.465 20.493 1.00 87.06 178 LYS A N 1
ATOM 1233 C CA . LYS A 1 178 ? -13.461 -3.283 21.638 1.00 87.06 178 LYS A CA 1
ATOM 1234 C C . LYS A 1 178 ? -13.744 -2.602 22.977 1.00 87.06 178 LYS A C 1
ATOM 1236 O O . LYS A 1 178 ? -14.062 -3.297 23.935 1.00 87.06 178 LYS A O 1
ATOM 1241 N N . TYR A 1 179 ? -13.661 -1.274 23.039 1.00 76.25 179 TYR A N 1
ATOM 1242 C CA . TYR A 1 179 ? -14.028 -0.488 24.215 1.00 76.25 179 TYR A CA 1
ATOM 1243 C C . TYR A 1 179 ? -15.279 0.355 23.946 1.00 76.25 179 TYR A C 1
ATOM 1245 O O . TYR A 1 179 ? -15.252 1.585 23.919 1.00 76.25 179 TYR A O 1
ATOM 1253 N N . THR A 1 180 ? -16.418 -0.313 23.778 1.00 79.94 180 THR A N 1
ATOM 1254 C CA . THR A 1 180 ? -17.705 0.384 23.835 1.00 79.94 180 THR A CA 1
ATOM 1255 C C . THR A 1 180 ? -18.101 0.513 25.302 1.00 79.94 180 THR A C 1
ATOM 1257 O O . THR A 1 180 ? -18.666 -0.417 25.873 1.00 79.94 180 THR A O 1
ATOM 1260 N N . LYS A 1 181 ? -17.788 1.652 25.941 1.00 75.62 181 LYS A N 1
ATOM 1261 C CA . LYS A 1 181 ? -18.300 1.947 27.290 1.00 75.62 181 LYS A CA 1
ATOM 1262 C C . LYS A 1 181 ? -19.835 1.868 27.241 1.00 75.62 181 LYS A C 1
ATOM 1264 O O . LYS A 1 181 ? -20.432 2.634 26.480 1.00 75.62 181 LYS A O 1
ATOM 12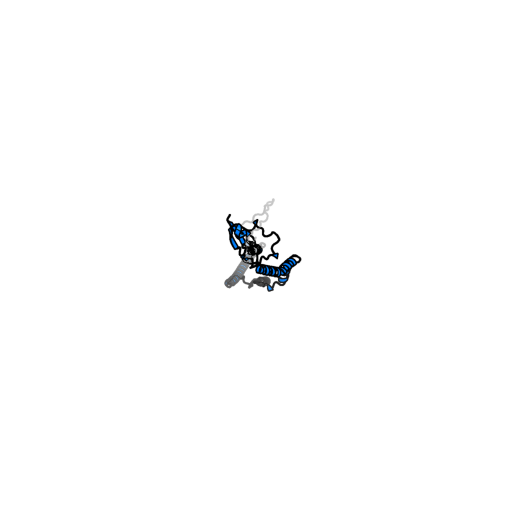69 N N . PRO A 1 182 ? -20.493 1.006 28.033 1.00 76.44 182 PRO A N 1
ATOM 1270 C CA . PRO A 1 182 ? -21.946 0.933 28.027 1.00 76.44 182 PRO A CA 1
ATOM 1271 C C . PRO A 1 182 ? -22.538 2.288 28.416 1.00 76.44 182 PRO A C 1
ATOM 1273 O O . PRO A 1 182 ? -22.050 2.949 29.338 1.00 76.44 182 PRO A O 1
ATOM 1276 N N . ALA A 1 183 ? -23.604 2.698 27.726 1.00 73.94 183 ALA A N 1
ATOM 1277 C CA . ALA A 1 183 ? -24.225 4.017 27.886 1.00 73.94 183 ALA A CA 1
ATOM 1278 C C . ALA A 1 183 ? -24.710 4.318 29.325 1.00 73.94 183 ALA A C 1
ATOM 1280 O O . ALA A 1 183 ? -24.999 5.466 29.643 1.00 73.94 183 ALA A O 1
ATOM 1281 N N . GLY A 1 184 ? -24.757 3.309 30.203 1.00 80.00 184 GLY A N 1
ATOM 1282 C CA . GLY A 1 184 ? -25.182 3.420 31.600 1.00 80.00 184 GLY A CA 1
ATOM 1283 C C . GLY A 1 184 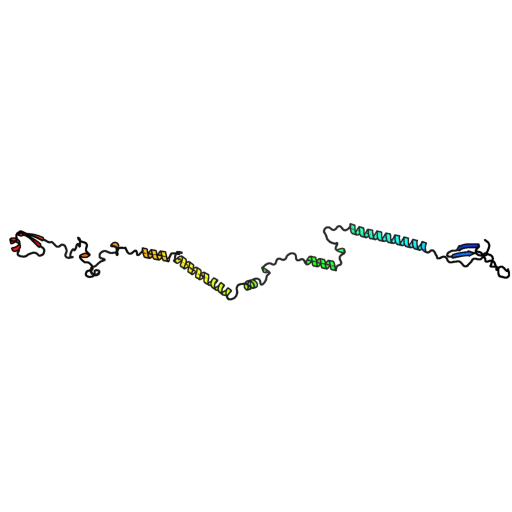? -24.118 3.119 32.666 1.00 80.00 184 GLY A C 1
ATOM 1284 O O . GLY A 1 184 ? -24.476 3.082 33.838 1.00 80.00 184 GLY A O 1
ATOM 1285 N N . GLY A 1 185 ? -22.840 2.902 32.319 1.00 84.62 185 GLY A N 1
ATOM 1286 C CA . GLY A 1 185 ? -21.784 2.589 33.302 1.00 84.62 185 GLY A CA 1
ATOM 1287 C C . GLY A 1 185 ? -21.270 1.147 33.240 1.00 84.62 185 GLY A C 1
ATOM 1288 O O . GLY A 1 185 ? -21.129 0.598 32.152 1.00 84.62 185 GLY A O 1
ATOM 1289 N N . VAL A 1 186 ? -20.924 0.565 34.396 1.00 89.19 186 VAL A N 1
ATOM 1290 C CA . VAL A 1 186 ? -20.406 -0.814 34.498 1.00 89.19 186 VAL A CA 1
ATOM 1291 C C . VAL A 1 186 ? -21.587 -1.795 34.461 1.00 89.19 186 VAL A C 1
ATOM 1293 O O . VAL A 1 186 ? -22.470 -1.687 35.315 1.00 89.19 186 VAL A O 1
ATOM 1296 N N . PRO A 1 187 ? -21.648 -2.730 33.497 1.00 88.62 187 PRO A N 1
ATOM 1297 C CA . PRO A 1 187 ? -22.715 -3.716 33.421 1.00 88.62 187 PRO A CA 1
ATOM 1298 C C . PRO A 1 187 ? -22.523 -4.779 34.509 1.00 88.62 187 PRO A C 1
ATOM 1300 O O . PRO A 1 187 ? -21.411 -5.042 34.961 1.00 88.62 187 PRO A O 1
ATOM 1303 N N . THR A 1 188 ? -23.606 -5.433 34.928 1.00 87.38 188 THR A N 1
ATOM 1304 C CA . THR A 1 188 ? -23.542 -6.448 35.993 1.00 87.38 188 THR A CA 1
ATOM 1305 C C . THR A 1 188 ? -22.682 -7.653 35.616 1.00 87.38 188 THR A C 1
ATOM 1307 O O . THR A 1 188 ? -22.122 -8.280 36.502 1.00 87.38 188 THR A O 1
ATOM 1310 N N . SER A 1 189 ? -22.537 -7.956 34.322 1.00 89.38 189 SER A N 1
ATOM 1311 C CA . SER A 1 189 ? -21.645 -9.009 33.816 1.00 89.38 189 SER A CA 1
ATOM 1312 C C . SER A 1 189 ? -20.164 -8.745 34.088 1.00 89.38 189 SER A C 1
ATOM 1314 O O . SER A 1 189 ? -19.386 -9.692 34.160 1.00 89.38 189 SER A O 1
ATOM 1316 N N . ASP A 1 190 ? -19.777 -7.476 34.236 1.00 90.75 190 ASP A N 1
ATOM 1317 C CA . ASP A 1 190 ? -18.389 -7.069 34.487 1.00 90.75 190 ASP A CA 1
ATOM 1318 C C . ASP A 1 190 ? -18.086 -7.012 35.993 1.00 90.75 190 ASP A C 1
ATOM 1320 O O . ASP A 1 190 ? -16.940 -6.819 36.407 1.00 90.75 190 ASP A O 1
ATOM 1324 N N . LEU A 1 191 ? -19.112 -7.183 36.831 1.00 93.69 191 LEU A N 1
ATOM 1325 C CA . LEU A 1 191 ? -18.982 -7.295 38.274 1.00 93.69 191 LEU A CA 1
ATOM 1326 C C . LEU A 1 191 ? -18.990 -8.773 38.653 1.00 93.69 191 LEU A C 1
ATOM 1328 O O . LEU A 1 191 ? -20.030 -9.422 38.660 1.00 93.69 191 LEU A O 1
ATOM 1332 N N . ALA A 1 192 ? -17.819 -9.297 39.007 1.00 95.81 192 ALA A N 1
ATOM 1333 C CA . ALA A 1 192 ? -17.735 -10.611 39.630 1.00 95.81 192 ALA A CA 1
ATOM 1334 C C . ALA A 1 192 ? -18.516 -10.645 40.956 1.00 95.81 192 ALA A C 1
ATOM 1336 O O . ALA A 1 192 ? -18.715 -9.614 41.613 1.00 95.81 192 ALA A O 1
ATOM 1337 N N . ASP A 1 193 ? -18.897 -11.845 41.390 1.00 93.25 193 ASP A N 1
ATOM 1338 C CA . ASP A 1 193 ? -19.502 -12.033 42.704 1.00 93.25 193 ASP A CA 1
ATOM 1339 C C . ASP A 1 193 ? -18.604 -11.430 43.787 1.00 93.25 193 ASP A C 1
ATOM 1341 O O . ASP A 1 193 ? -17.390 -11.639 43.812 1.00 93.25 193 ASP A O 1
ATOM 1345 N N . GLN A 1 194 ? -19.213 -10.645 44.680 1.00 91.75 194 GLN A N 1
ATOM 1346 C CA . GLN A 1 194 ? -18.517 -9.937 45.762 1.00 91.75 194 GLN A CA 1
ATOM 1347 C C . GLN A 1 194 ? -17.484 -8.890 45.290 1.00 91.75 194 GLN A C 1
ATOM 1349 O O . GLN A 1 194 ? -16.675 -8.413 46.088 1.00 91.75 194 GLN A O 1
ATOM 1354 N N . ALA A 1 195 ? -17.518 -8.462 44.021 1.00 96.00 195 ALA A N 1
ATOM 1355 C CA . ALA A 1 195 ? -16.592 -7.450 43.509 1.00 96.00 195 ALA A CA 1
ATOM 1356 C C . ALA A 1 195 ? -16.730 -6.090 44.211 1.00 96.00 195 ALA A C 1
ATOM 1358 O O . ALA A 1 195 ? -15.740 -5.363 44.320 1.00 96.00 195 ALA A O 1
ATOM 1359 N N . VAL A 1 196 ? -17.919 -5.734 44.699 1.00 95.19 196 VAL A N 1
ATOM 1360 C CA . VAL A 1 196 ? -18.155 -4.513 45.482 1.00 95.19 196 VAL A CA 1
ATOM 1361 C C . VAL A 1 196 ? -18.163 -4.877 46.965 1.00 95.19 196 VAL A C 1
ATOM 1363 O O . VAL A 1 196 ? -19.141 -5.411 47.479 1.00 95.19 196 VAL A O 1
ATOM 1366 N N . THR A 1 197 ? -17.053 -4.602 47.649 1.00 94.38 197 THR A N 1
ATOM 1367 C CA . THR A 1 197 ? -16.893 -4.831 49.091 1.00 94.38 197 THR A CA 1
ATOM 1368 C C . THR A 1 197 ? -17.145 -3.548 49.880 1.00 94.38 197 THR A C 1
ATOM 1370 O O . THR A 1 197 ? -17.127 -2.451 49.321 1.00 94.38 197 THR A O 1
ATOM 1373 N N . THR A 1 198 ? -17.331 -3.660 51.197 1.00 91.19 198 THR A N 1
ATOM 1374 C CA . THR A 1 198 ? -17.542 -2.506 52.090 1.00 91.19 198 THR A CA 1
ATOM 1375 C C . THR A 1 198 ? -16.424 -1.469 51.989 1.00 91.19 198 THR A C 1
ATOM 1377 O O . THR A 1 198 ? -16.710 -0.285 51.900 1.00 91.19 198 THR A O 1
ATOM 1380 N N . ALA A 1 199 ? -15.163 -1.897 51.892 1.00 95.50 199 ALA A N 1
ATOM 1381 C CA . ALA A 1 199 ? -14.016 -0.996 51.753 1.00 95.50 199 ALA A CA 1
ATOM 1382 C C . ALA A 1 199 ? -14.001 -0.199 50.431 1.00 95.50 199 ALA A C 1
ATOM 1384 O O . ALA A 1 199 ? -13.332 0.827 50.342 1.00 95.50 199 ALA A O 1
ATOM 1385 N N . LYS A 1 200 ? -14.717 -0.663 49.396 1.00 96.25 200 LYS A N 1
ATOM 1386 C CA . LYS A 1 200 ? -14.859 0.051 48.114 1.00 96.25 200 LYS A CA 1
ATOM 1387 C C . LYS A 1 200 ? -15.981 1.094 48.142 1.00 96.25 200 LYS A C 1
ATOM 1389 O O . LYS A 1 200 ? -16.121 1.853 47.185 1.00 96.25 200 LYS A O 1
ATOM 1394 N N . LEU A 1 201 ? -16.786 1.125 49.204 1.00 95.19 201 LEU A N 1
ATOM 1395 C CA . LEU A 1 201 ? -17.873 2.078 49.392 1.00 95.19 201 LEU A CA 1
ATOM 1396 C C . LEU A 1 201 ? -17.416 3.167 50.362 1.00 95.19 201 LEU A C 1
ATOM 1398 O O . LEU A 1 201 ? -17.099 2.888 51.511 1.00 95.19 201 LEU A O 1
ATOM 1402 N N . ALA A 1 202 ? -17.398 4.414 49.898 1.00 96.38 202 ALA A N 1
ATOM 1403 C CA . ALA A 1 202 ? -17.159 5.552 50.777 1.00 96.38 202 ALA A CA 1
ATOM 1404 C C . ALA A 1 202 ? -18.347 5.771 51.732 1.00 96.38 202 ALA A C 1
ATOM 1406 O O . ALA A 1 202 ? -19.487 5.416 51.411 1.00 96.38 202 ALA A O 1
ATOM 1407 N N . ASP A 1 203 ? -18.104 6.423 52.868 1.00 90.81 203 ASP A N 1
ATOM 1408 C CA . ASP A 1 203 ? -19.169 6.800 53.798 1.00 90.81 203 ASP A CA 1
ATOM 1409 C C . ASP A 1 203 ? -20.224 7.666 53.093 1.00 90.81 203 ASP A C 1
ATOM 1411 O O . ASP A 1 203 ? -19.916 8.628 52.387 1.00 90.81 203 ASP A O 1
ATOM 1415 N N . GLY A 1 204 ? -21.497 7.284 53.228 1.00 88.94 204 GLY A N 1
ATOM 1416 C CA . GLY A 1 204 ? -22.610 7.941 52.533 1.00 88.94 204 GLY A CA 1
ATOM 1417 C C . GLY A 1 204 ? -22.712 7.645 51.025 1.00 88.94 204 GLY A C 1
ATOM 1418 O O . GLY A 1 204 ? -23.581 8.205 50.347 1.00 88.94 204 GLY A O 1
ATOM 1419 N N . ALA A 1 205 ? -21.888 6.747 50.465 1.00 93.69 205 ALA A N 1
ATOM 1420 C CA . ALA A 1 205 ? -21.999 6.341 49.058 1.00 93.69 205 ALA A CA 1
ATOM 1421 C C . ALA A 1 205 ? -23.359 5.691 48.746 1.00 93.69 205 ALA A C 1
ATOM 1423 O O . ALA A 1 205 ? -23.917 5.924 47.669 1.00 93.69 205 ALA A O 1
ATOM 1424 N N . VAL A 1 206 ? -23.932 4.961 49.705 1.00 90.69 206 VAL A N 1
ATOM 1425 C CA . VAL A 1 206 ? -25.286 4.396 49.653 1.00 90.69 206 VAL A CA 1
ATOM 1426 C C . VAL A 1 206 ? -26.147 5.121 50.688 1.00 90.69 206 VAL A C 1
ATOM 1428 O O . VAL A 1 206 ? -25.866 5.059 51.880 1.00 90.69 206 VAL A O 1
ATOM 1431 N N . THR A 1 207 ? -27.181 5.837 50.243 1.00 88.19 207 THR A N 1
ATOM 1432 C CA . THR A 1 207 ? -28.108 6.588 51.110 1.00 88.19 207 THR A CA 1
ATOM 1433 C C . THR A 1 207 ? -29.519 6.034 50.981 1.00 88.19 207 THR A C 1
ATOM 1435 O O . THR A 1 207 ? -29.846 5.403 49.979 1.00 88.19 207 THR A O 1
ATOM 1438 N N . THR A 1 208 ? -30.390 6.315 51.948 1.00 79.31 208 THR A N 1
ATOM 1439 C CA . THR A 1 208 ? -31.804 5.900 51.897 1.00 79.31 208 THR A CA 1
ATOM 1440 C C . THR A 1 208 ? -32.523 6.405 50.647 1.00 79.31 208 THR A C 1
ATOM 1442 O O . THR A 1 208 ? -33.320 5.675 50.079 1.00 79.31 208 THR A O 1
ATOM 1445 N N . ALA A 1 209 ? -32.186 7.604 50.160 1.00 83.62 209 ALA A N 1
ATOM 1446 C CA . ALA A 1 209 ? -32.728 8.155 48.916 1.00 83.62 209 ALA A CA 1
ATOM 1447 C C . ALA A 1 209 ? -32.237 7.430 47.643 1.00 83.62 209 ALA A C 1
ATOM 1449 O O . ALA A 1 209 ? -32.920 7.467 46.624 1.00 83.62 209 ALA A O 1
ATOM 1450 N N . LYS A 1 210 ? -31.060 6.783 47.682 1.00 86.94 210 LYS A N 1
ATOM 1451 C CA . LYS A 1 210 ? -30.514 5.972 46.571 1.00 86.94 210 LYS A CA 1
ATOM 1452 C C . LYS A 1 210 ? -31.086 4.551 46.544 1.00 86.94 210 LYS A C 1
ATOM 1454 O O . LYS A 1 210 ? -30.953 3.858 45.539 1.00 86.94 210 LYS A O 1
ATOM 1459 N N . LEU A 1 211 ? -31.691 4.105 47.642 1.00 82.88 211 LEU A N 1
ATOM 1460 C CA . LEU A 1 211 ? -32.338 2.806 47.751 1.00 82.88 211 LEU A CA 1
ATOM 1461 C C . LEU A 1 211 ? -33.786 2.981 47.288 1.00 82.88 211 LEU A C 1
ATOM 1463 O O . LEU A 1 211 ? -34.566 3.676 47.933 1.00 82.88 211 LEU A O 1
ATOM 1467 N N . ALA A 1 212 ? -34.145 2.382 46.151 1.00 73.44 212 ALA A N 1
ATOM 1468 C CA . ALA A 1 212 ? -35.530 2.389 45.692 1.00 73.44 212 ALA A CA 1
ATOM 1469 C C . ALA A 1 212 ? -36.457 1.828 46.787 1.00 73.44 212 ALA A C 1
ATOM 1471 O O . ALA A 1 212 ? -36.086 0.919 47.539 1.00 73.44 212 ALA A O 1
ATOM 1472 N N . THR A 1 213 ? -37.669 2.372 46.883 1.00 66.06 213 THR A N 1
ATOM 1473 C CA . THR A 1 213 ? -38.665 1.946 47.865 1.00 66.06 213 THR A CA 1
ATOM 1474 C C . THR A 1 213 ? -38.976 0.462 47.688 1.00 66.06 213 THR A C 1
ATOM 1476 O O . THR A 1 213 ? -39.471 0.040 46.647 1.00 66.06 213 THR A O 1
ATOM 1479 N N . GLY A 1 214 ? -38.710 -0.334 48.728 1.00 57.66 214 GLY A N 1
ATOM 1480 C CA . GLY A 1 214 ? -39.338 -1.645 48.875 1.00 57.66 214 GLY A CA 1
ATOM 1481 C C . GLY A 1 214 ? -38.453 -2.885 48.929 1.00 57.66 214 GLY A C 1
ATOM 1482 O O . GLY A 1 214 ? -39.038 -3.954 49.043 1.00 57.66 214 GLY A O 1
ATOM 1483 N N . ARG A 1 215 ? -37.111 -2.830 48.900 1.00 55.53 215 ARG A N 1
ATOM 1484 C CA . ARG A 1 215 ? -36.292 -4.023 49.239 1.00 55.53 215 ARG A CA 1
ATOM 1485 C C . ARG A 1 215 ? -34.802 -3.726 49.415 1.00 55.53 215 ARG A C 1
ATOM 1487 O O . ARG A 1 215 ? -33.952 -4.258 48.710 1.00 55.53 215 ARG A O 1
ATOM 1494 N N . VAL A 1 216 ? -34.449 -2.969 50.449 1.00 65.00 216 VAL A N 1
ATOM 1495 C CA . VAL A 1 216 ? -33.202 -3.317 51.141 1.00 65.00 216 VAL A CA 1
ATOM 1496 C C . VAL A 1 216 ? -33.550 -4.578 51.916 1.00 65.00 216 VAL A C 1
ATOM 1498 O O . VAL A 1 216 ? -34.189 -4.500 52.962 1.00 65.00 216 VAL A O 1
ATOM 1501 N N . THR A 1 217 ? -33.215 -5.755 51.378 1.00 58.94 217 THR A N 1
ATOM 1502 C CA . THR A 1 217 ? -33.253 -6.984 52.185 1.00 58.94 217 THR A CA 1
ATOM 1503 C C . THR A 1 217 ? -32.030 -6.925 53.089 1.00 58.94 217 THR A C 1
ATOM 1505 O O . THR A 1 217 ? -31.028 -7.594 52.868 1.00 58.94 217 THR A O 1
ATOM 1508 N N . GLY A 1 218 ? -32.079 -6.003 54.046 1.00 51.00 218 GLY A N 1
ATOM 1509 C CA . GLY A 1 218 ? -31.123 -5.927 55.123 1.00 51.00 218 GLY A CA 1
ATOM 1510 C C . GLY A 1 218 ? -31.435 -7.085 56.045 1.00 51.00 218 GLY A C 1
ATOM 1511 O O . GLY A 1 218 ? -32.186 -6.929 56.999 1.00 51.00 218 GLY A O 1
ATOM 1512 N N . SER A 1 219 ? -30.850 -8.248 55.777 1.00 54.84 219 SER A N 1
ATOM 1513 C CA . SER A 1 219 ? -30.282 -8.952 56.909 1.00 54.84 219 SER A CA 1
ATOM 1514 C C . SER A 1 219 ? -29.229 -7.991 57.442 1.00 54.84 219 SER A C 1
ATOM 1516 O O . SER A 1 219 ? -28.165 -7.831 56.837 1.00 54.84 219 SER A O 1
ATOM 1518 N N . ASP A 1 220 ? -29.501 -7.322 58.564 1.00 54.66 220 ASP A N 1
ATOM 1519 C CA . ASP A 1 220 ? -28.363 -7.111 59.441 1.00 54.66 220 ASP A CA 1
ATOM 1520 C C . ASP A 1 220 ? -27.689 -8.484 59.566 1.00 54.66 220 ASP A C 1
ATOM 1522 O O . ASP A 1 220 ? -28.351 -9.524 59.625 1.00 54.66 220 ASP A O 1
ATOM 1526 N N . GLN A 1 221 ? -26.370 -8.531 59.449 1.00 55.44 221 GLN A N 1
ATOM 1527 C CA . GLN A 1 221 ? -25.640 -9.798 59.380 1.00 55.44 221 GLN A CA 1
ATOM 1528 C C . GLN A 1 221 ? -25.757 -10.625 60.683 1.00 55.44 221 GLN A C 1
ATOM 1530 O O . GLN A 1 221 ? -25.025 -11.590 60.863 1.00 55.44 221 GLN A O 1
ATOM 1535 N N . SER A 1 222 ? -26.665 -10.265 61.600 1.00 59.97 222 SER A N 1
ATOM 1536 C CA . SER A 1 222 ? -26.985 -11.015 62.809 1.00 59.97 222 SER A CA 1
ATOM 1537 C C . SER A 1 222 ? -28.116 -12.034 62.617 1.00 59.97 222 SER A C 1
ATOM 1539 O O . SER A 1 222 ? -28.513 -12.671 63.593 1.00 59.97 222 SER A O 1
ATOM 1541 N N . GLY A 1 223 ? -28.620 -12.221 61.392 1.00 62.44 223 GLY A N 1
ATOM 1542 C CA . GLY A 1 223 ? -29.570 -13.287 61.065 1.00 62.44 223 GLY A CA 1
ATOM 1543 C C . GLY A 1 223 ? -31.046 -12.924 61.295 1.00 62.44 223 GLY A C 1
ATOM 1544 O O . GLY A 1 223 ? -31.384 -11.761 61.515 1.00 62.44 223 GLY A O 1
ATOM 1545 N N . PRO A 1 224 ? -31.963 -13.906 61.187 1.00 61.75 224 PRO A N 1
ATOM 1546 C CA . PRO A 1 224 ? -33.394 -13.688 61.374 1.00 61.75 224 PRO A CA 1
ATOM 1547 C C . PRO A 1 224 ? -33.685 -13.154 62.780 1.00 61.75 224 PRO A C 1
ATOM 1549 O O . PRO A 1 224 ? -33.379 -13.809 63.775 1.00 61.75 224 PRO A O 1
ATOM 1552 N N . ARG A 1 225 ? -34.320 -11.983 62.872 1.00 68.62 225 ARG A N 1
ATOM 1553 C CA . ARG A 1 225 ? -34.830 -11.452 64.140 1.00 68.62 225 ARG A CA 1
ATOM 1554 C C . ARG A 1 225 ? -36.294 -11.827 64.268 1.00 68.62 225 ARG A C 1
ATOM 1556 O O . ARG A 1 225 ? -37.097 -11.484 63.404 1.00 68.62 225 ARG A O 1
ATOM 1563 N N . SER A 1 226 ? -36.636 -12.544 65.332 1.00 75.44 226 SER A N 1
ATOM 1564 C CA . SER A 1 226 ? -38.035 -12.810 65.661 1.00 75.44 226 SER A CA 1
ATOM 1565 C C . SER A 1 226 ? -38.584 -11.618 66.434 1.00 75.44 226 SER A C 1
ATOM 1567 O O . SER A 1 226 ? -38.082 -11.301 67.509 1.00 75.44 226 SER A O 1
ATOM 1569 N N . LEU A 1 227 ? -39.593 -10.954 65.872 1.00 83.12 227 LEU A N 1
ATOM 1570 C CA . LEU A 1 227 ? -40.426 -10.002 66.596 1.00 83.12 227 LEU A CA 1
ATOM 1571 C C . LEU A 1 227 ? -41.653 -10.759 67.101 1.00 83.12 227 LEU A C 1
ATOM 1573 O O . LEU A 1 227 ? -42.428 -11.283 66.299 1.00 83.12 227 LEU A O 1
ATOM 1577 N N . THR A 1 228 ? -41.828 -10.827 68.414 1.00 88.69 228 THR A N 1
ATOM 1578 C CA . THR A 1 228 ? -43.008 -11.461 69.007 1.00 88.69 228 THR A CA 1
ATOM 1579 C C . THR A 1 228 ? -44.145 -10.446 69.073 1.00 88.69 228 THR A C 1
ATOM 1581 O O . THR A 1 228 ? -43.941 -9.292 69.452 1.00 88.69 228 THR A O 1
ATOM 1584 N N . LEU A 1 229 ? -45.360 -10.862 68.717 1.00 90.94 229 LEU A N 1
ATOM 1585 C CA . LEU A 1 229 ? -46.566 -10.074 68.953 1.00 90.94 229 LEU A CA 1
ATOM 1586 C C . LEU A 1 229 ? -47.239 -10.580 70.228 1.00 90.94 229 LEU A C 1
ATOM 1588 O O . LEU A 1 229 ? -47.648 -11.739 70.295 1.00 90.94 229 LEU A O 1
ATOM 1592 N N . TRP A 1 230 ? -47.350 -9.717 71.234 1.00 92.81 230 TRP A N 1
ATOM 1593 C CA . TRP A 1 230 ? -48.084 -10.007 72.462 1.00 92.81 230 TRP A CA 1
ATOM 1594 C C . TRP A 1 230 ? -49.383 -9.204 72.484 1.00 92.81 230 TRP A C 1
ATOM 1596 O O . TRP A 1 230 ? -49.385 -8.018 72.150 1.00 92.81 230 TRP A O 1
ATOM 1606 N N . VAL A 1 231 ? -50.483 -9.837 72.893 1.00 92.50 231 VAL A N 1
ATOM 1607 C CA . VAL A 1 231 ? -51.802 -9.202 73.009 1.00 92.50 231 VAL A CA 1
ATOM 1608 C C . VAL A 1 231 ? -52.379 -9.509 74.386 1.00 92.50 231 VAL A C 1
ATOM 1610 O O . VAL A 1 231 ? -52.415 -10.669 74.793 1.00 92.50 231 VAL A O 1
ATOM 1613 N N . GLY A 1 232 ? -52.845 -8.482 75.092 1.00 92.31 232 GLY A N 1
ATOM 1614 C CA . GLY A 1 232 ? -53.448 -8.634 76.416 1.00 92.31 232 GLY A CA 1
ATOM 1615 C C . GLY A 1 232 ? -54.025 -7.328 76.948 1.00 92.31 232 GLY A C 1
ATOM 1616 O O . GLY A 1 232 ? -54.046 -6.317 76.244 1.00 92.31 232 GLY A O 1
ATOM 1617 N N . THR A 1 233 ? -54.529 -7.339 78.176 1.00 93.12 233 THR A N 1
ATOM 1618 C CA . THR A 1 233 ? -55.082 -6.143 78.835 1.00 93.12 233 THR A CA 1
ATOM 1619 C C . THR A 1 233 ? -53.983 -5.284 79.466 1.00 93.12 233 THR A C 1
ATOM 1621 O O . THR A 1 233 ? -52.869 -5.757 79.717 1.00 93.12 233 THR A O 1
ATOM 1624 N N . GLU A 1 234 ? -54.285 -4.021 79.778 1.00 91.56 234 GLU A N 1
ATOM 1625 C CA . GLU A 1 234 ? -53.333 -3.112 80.442 1.00 91.56 234 GLU A CA 1
ATOM 1626 C C . GLU A 1 234 ? -52.837 -3.660 81.795 1.00 91.56 234 GLU A C 1
ATOM 1628 O O . GLU A 1 234 ? -51.653 -3.560 82.133 1.00 91.56 234 GLU A O 1
ATOM 1633 N N . ALA A 1 235 ? -53.727 -4.324 82.541 1.00 92.00 235 ALA A N 1
ATOM 1634 C CA . ALA A 1 235 ? -53.383 -4.986 83.795 1.00 92.00 235 ALA A CA 1
ATOM 1635 C C . ALA A 1 235 ? -52.380 -6.131 83.577 1.00 92.00 235 ALA A C 1
ATOM 1637 O O . ALA A 1 235 ? -51.403 -6.245 84.317 1.00 92.00 235 ALA A O 1
ATOM 1638 N N . GLN A 1 236 ? -52.579 -6.941 82.531 1.00 93.12 236 GLN A N 1
ATOM 1639 C CA . GLN A 1 236 ? -51.674 -8.041 82.186 1.00 93.12 236 GLN A CA 1
ATOM 1640 C C . GLN A 1 236 ? -50.307 -7.527 81.730 1.00 93.12 236 GLN A C 1
ATOM 1642 O O . GLN A 1 236 ? -49.288 -8.084 82.130 1.00 93.12 236 GLN A O 1
ATOM 1647 N N . TYR A 1 237 ? -50.264 -6.441 80.956 1.00 91.56 237 TYR A N 1
ATOM 1648 C CA . TYR A 1 237 ? -49.000 -5.834 80.535 1.00 91.56 237 TYR A CA 1
ATOM 1649 C C . TYR A 1 237 ? -48.223 -5.239 81.714 1.00 91.56 237 TYR A C 1
ATOM 1651 O O . TYR A 1 237 ? -47.006 -5.412 81.831 1.00 91.56 237 TYR A O 1
ATOM 1659 N N . THR A 1 238 ? -48.926 -4.550 82.614 1.00 91.06 238 THR A N 1
ATOM 1660 C CA . THR A 1 238 ? -48.316 -3.947 83.806 1.00 91.06 238 THR A CA 1
ATOM 1661 C C . THR A 1 238 ? -47.739 -5.022 84.722 1.00 91.06 238 THR A C 1
ATOM 1663 O O . THR A 1 238 ? -46.626 -4.859 85.224 1.00 91.06 238 THR A O 1
ATOM 1666 N N . ALA A 1 239 ? -48.449 -6.147 84.855 1.00 92.38 239 ALA A N 1
ATOM 1667 C CA . ALA A 1 239 ? -48.032 -7.302 85.644 1.00 92.38 239 ALA A CA 1
ATOM 1668 C C . ALA A 1 239 ? -46.834 -8.075 85.059 1.00 92.38 239 ALA A C 1
ATOM 1670 O O . ALA A 1 239 ? -46.247 -8.895 85.765 1.00 92.38 239 ALA A O 1
ATOM 1671 N N . LEU A 1 240 ? -46.429 -7.832 83.804 1.00 90.19 240 LEU A N 1
ATOM 1672 C CA . LEU A 1 240 ? -45.219 -8.447 83.254 1.00 90.19 240 LEU A CA 1
ATOM 1673 C C . LEU A 1 240 ? -43.985 -7.956 84.013 1.00 90.19 240 LEU A C 1
ATOM 1675 O O . LEU A 1 240 ? -43.660 -6.766 83.997 1.00 90.19 240 LEU A O 1
ATOM 1679 N N . ALA A 1 241 ? -43.262 -8.896 84.617 1.00 88.75 241 ALA A N 1
ATOM 1680 C CA . ALA A 1 241 ? -42.066 -8.613 85.405 1.00 88.75 241 ALA A CA 1
ATOM 1681 C C . ALA A 1 241 ? -40.947 -7.940 84.585 1.00 88.75 241 ALA A C 1
ATOM 1683 O O . ALA A 1 241 ? -40.191 -7.136 85.121 1.00 88.75 241 ALA A O 1
ATOM 1684 N N . SER A 1 242 ? -40.859 -8.227 83.283 1.00 91.38 242 SER A N 1
ATOM 1685 C CA . SER A 1 242 ? -39.918 -7.595 82.356 1.00 91.38 242 SER A CA 1
ATOM 1686 C C . SER A 1 242 ? -40.528 -7.520 80.960 1.00 91.38 242 SER A C 1
ATOM 1688 O O . SER A 1 242 ? -41.302 -8.396 80.572 1.00 91.38 242 SER A O 1
ATOM 1690 N N . LYS A 1 243 ? -40.215 -6.453 80.224 1.00 90.31 243 LYS A N 1
ATOM 1691 C CA . LYS A 1 243 ? -40.728 -6.218 78.874 1.00 90.31 243 LYS A CA 1
ATOM 1692 C C . LYS A 1 243 ? -39.617 -6.581 77.903 1.00 90.31 243 LYS A C 1
ATOM 1694 O O . LYS A 1 243 ? -38.582 -5.921 77.878 1.00 90.31 243 LYS A O 1
ATOM 1699 N N . ASP A 1 244 ? -39.831 -7.646 77.141 1.00 88.38 244 ASP A N 1
ATOM 1700 C CA . ASP A 1 244 ? -38.893 -8.065 76.104 1.00 88.38 244 ASP A CA 1
ATOM 1701 C C . ASP A 1 244 ? -38.784 -6.971 75.018 1.00 88.38 244 ASP A C 1
ATOM 1703 O O . ASP A 1 244 ? -39.807 -6.628 74.413 1.00 88.38 244 ASP A O 1
ATOM 1707 N N . PRO A 1 245 ? -37.582 -6.421 74.757 1.00 84.56 245 PRO A N 1
ATOM 1708 C CA . PRO A 1 245 ? -37.362 -5.409 73.723 1.00 84.56 245 PRO A CA 1
ATOM 1709 C C . PRO A 1 245 ? -37.660 -5.897 72.293 1.00 84.56 245 PRO A C 1
ATOM 1711 O O . PRO A 1 245 ? -37.827 -5.067 71.402 1.00 84.56 245 PRO A O 1
ATOM 1714 N N . ASN A 1 246 ? -37.772 -7.210 72.067 1.00 85.50 246 ASN A N 1
ATOM 1715 C CA . ASN A 1 246 ? -38.146 -7.821 70.787 1.00 85.50 246 ASN A CA 1
ATOM 1716 C C . ASN A 1 246 ? -39.636 -8.206 70.715 1.00 85.50 246 ASN A C 1
ATOM 1718 O O . ASN A 1 246 ? -40.035 -8.973 69.837 1.00 85.50 246 ASN A O 1
ATOM 1722 N N . THR A 1 247 ? -40.470 -7.706 71.633 1.00 91.25 247 THR A N 1
ATOM 1723 C CA . THR A 1 247 ? -41.920 -7.937 71.626 1.00 91.25 247 THR A CA 1
ATOM 1724 C C . THR A 1 247 ? -42.688 -6.633 71.426 1.00 91.25 247 THR A C 1
ATOM 1726 O O . THR A 1 247 ? -42.477 -5.655 72.142 1.00 91.25 247 THR A O 1
ATOM 1729 N N . VAL A 1 248 ? -43.632 -6.624 70.482 1.00 92.38 248 VAL A N 1
ATOM 1730 C CA . VAL A 1 248 ? -44.620 -5.544 70.346 1.00 92.38 248 VAL A CA 1
ATOM 1731 C C . VAL A 1 248 ? -45.853 -5.914 71.162 1.00 92.38 248 VAL A C 1
ATOM 1733 O O . VAL A 1 248 ? -46.517 -6.911 70.880 1.00 92.38 248 VAL A O 1
ATOM 1736 N N . TYR A 1 249 ? -46.156 -5.099 72.171 1.00 92.62 249 TYR A N 1
ATOM 1737 C CA . TYR A 1 249 ? -47.274 -5.313 73.086 1.00 92.62 249 TYR A CA 1
ATOM 1738 C C . TYR A 1 249 ? -48.496 -4.501 72.643 1.00 92.62 249 TYR A C 1
ATOM 1740 O O . TYR A 1 249 ? -48.534 -3.280 72.810 1.00 92.62 249 TYR A O 1
ATOM 1748 N N . LEU A 1 250 ? -49.512 -5.176 72.103 1.00 93.38 250 LEU A N 1
ATOM 1749 C CA . LEU A 1 250 ? -50.818 -4.578 71.831 1.00 93.38 250 LEU A CA 1
ATOM 1750 C C . LEU A 1 250 ? -51.695 -4.703 73.077 1.00 93.38 250 LEU A C 1
ATOM 1752 O O . LEU A 1 250 ? -52.156 -5.788 73.434 1.00 93.38 250 LEU A O 1
ATOM 1756 N N . ARG A 1 251 ? -51.890 -3.571 73.752 1.00 92.50 251 ARG A N 1
ATOM 1757 C CA . ARG A 1 251 ? -52.647 -3.486 75.001 1.00 92.50 251 ARG A CA 1
ATOM 1758 C C . ARG A 1 251 ? -54.079 -3.092 74.691 1.00 92.50 251 ARG A C 1
ATOM 1760 O O . ARG A 1 251 ? -54.328 -2.062 74.070 1.00 92.50 251 ARG A O 1
ATOM 1767 N N . THR A 1 252 ? -54.999 -3.947 75.098 1.00 84.50 252 THR A N 1
ATOM 1768 C CA . THR A 1 252 ? -56.431 -3.668 75.069 1.00 84.50 252 THR A CA 1
ATOM 1769 C C . THR A 1 252 ? -56.796 -2.877 76.322 1.00 84.50 252 THR A C 1
ATOM 1771 O O . THR A 1 252 ? -56.276 -3.166 77.407 1.00 84.50 252 THR A O 1
ATOM 1774 N N . ALA A 1 253 ? -57.600 -1.828 76.123 1.00 74.69 253 ALA A N 1
ATOM 1775 C CA . ALA A 1 253 ? -58.086 -0.957 77.189 1.00 74.69 253 ALA A CA 1
ATOM 1776 C C . ALA A 1 253 ? -58.974 -1.724 78.175 1.00 74.69 253 ALA A C 1
ATOM 1778 O O . ALA A 1 253 ? -59.710 -2.629 77.714 1.00 74.69 253 ALA A O 1
#

Foldseek 3Di:
DDQDWADQDPVRDTDDGDWDFDDWDDDPQWIWTDTPNRIDDTHGHPDCCPVVVVVVVVVVVVVVVVVVVVVVVVVVVVVVPDDDPDDDPPPPPDDPVVVVVVVVVVVPPPPDDDDDPVNPPCPVVVVVVVPDDDPVVVVVVVCVVVVVVVVVVVVVVCVVLVVDPCSVVVVVVVVCVVDPQPPVHDDVVNQDVCNDDPVNADVVSDDPVNDPPDDPVDPPVPDDQDQAEAEEAPVVVVPPPDDDPSYDYDHDD

Radius of gyration: 88.27 Å; chains: 1; bounding box: 122×75×246 Å

Sequence (253 aa):
MAGVRGDIGPKGDTGPKGDSVTAARRNGSTLVFTVAATDLTPISLPEVDSLAGWRDQAQNSATNAAKSATDAKKWADAAVGAVLPDDGVAAPKLKPEIRASLAKADTASQPGHSHAITDVTGLQTAIDSKEPSGAAANAIATVRDSAPTALDTLKKLAAAIGNDASYAATTAATIGAKYTKPAGGVPTSDLADQAVTTAKLADGAVTTAKLATGRVTGSDQSGPRSLTLWVGTEAQYTALASKDPNTVYLRTA

Organism: NCBI:txid2340916

Secondary structure (DSSP, 8-state):
-PPPPPPB-TTSPBPPPPPPEEEEEEETTEEEEEETTEEPPPEEPPP-THHHHHHHHHHHHHHHHHHHHHHHHHHHHHHHT---SSS---GGGS-HHHHHHHHHHHTT-----PPPGGGSTTHHHHHHTTS--THHHHHHHHHHHHHHHHHHHHHHHHHHTTT-TTHHHHHHHHHHHHT---TTSS-GGGS-TT-S-GGGSPTTSS-GGGS-TT------TT-PPPPEEEEEEHHHHHT-SS--TTEEEEEE-

pLDDT: mean 78.83, std 15.05, rang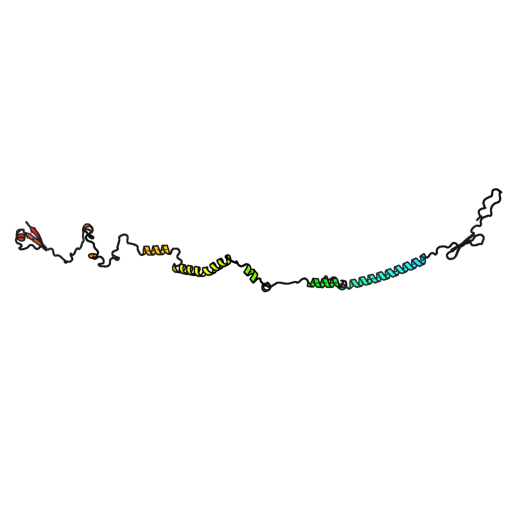e [39.62, 97.75]